Protein AF-A0A662UKD1-F1 (afdb_monomer_lite)

Sequence (359 aa):
IKSANLTYEDHDPVLYIRIANIGEIPVKIQMVYLYYEVPDLDHYVGASAFVGVTEYQVSNPLIVLYGSNPIPPNQETVFKAKLAVTADYMDEYGGLKPGNYVVRAISEKETDAFYTIKVLGVEVRSTLQSYLYRDSELIVNLEVENVGDTPFIPSSNNLKVYVDGRPWRVFYEKECTIAPGRKELIKVVIPLRLVPYSNIASQPYPYVDLEKQIIVNLVLDPEFAIPMLREHTIIINVSGVEHKIRIPPINVNCRVLNVEKIMVRDARGQPWWHILSIKLEAASQWISELDVGWFNKIEICLDGLCEAFTVYNVEFVQKNSQTYIVTIYPSGALYPADKEGFTLHVYYGELKVASVELS

Secondary structure (DSSP, 8-state):
--EEEEEEETTEEEEEEEEE--SSS-B-EEEEEEEESSSSSTTEEEEEE-SS---S--SS------S-SSBPTT-EEEEEEE----GGGB-TTSSBPSEEEEEEEEETT--EEEEEEEE----EEEEEEEEEEETTEEEEEEEEEE-SSS-B---TTTEEEEETTEEE--EESS---B-TT-EEEEEEEEE-EEE-GGGTTTSPPP--BTTTTB--S----GGGEEETTS-EEEEEEETTEEEEEEEPPPPEEEEEEEEEEEEEE-TT--EEEEEEEEEEEEEESS-SS--GGG--EEEEEETTEEEEEEEEEEEEEEEETTEEEEEEEESS-EEETTSS-EEEEEEETTEEEEEEEE-

Foldseek 3Di:
DPDWAWFDDPLFIKIKDKDFAQDQAFWFWAKKWKFFADPDPVRTFFMEGAPPDDPDDDPDDYDHFPWDPRAHHGGMIMTMTRGDGDPVQADPQRKGDFGKMKMWIATPVRDIDIDIDGFHDWDKDKDWDDWDDDDQKIKTKIKIFTQGRIKDWPDCVQKWKDKQNHTFDKDWPDGDIATHRGIDITIIIGRAAADAPPPLPDDDDDDDPPVPPDDDDDDDDSRRYDHLQAKMWMWIHGNNDTDIDIDHRKAKAKDWDDWDWDWDADPVRFIKIWTFKTKIKIFTPRDQDDDFCFQFWKWKDDPRDIDIWGWPGKDWDDPDRGMIIMMTGTDRDIDGPPDDWIKMFTGRHPDGNDIDIDD

Structure (mmCIF, N/CA/C/O backbone):
data_AF-A0A662UKD1-F1
#
_entry.id   AF-A0A662UKD1-F1
#
loop_
_atom_site.group_PDB
_atom_site.id
_atom_site.type_symbol
_atom_site.label_atom_id
_atom_site.label_alt_id
_atom_site.label_comp_id
_atom_site.label_asym_id
_atom_site.label_entity_id
_atom_site.label_seq_id
_atom_site.pdbx_PDB_ins_code
_atom_site.Cartn_x
_atom_site.Cartn_y
_atom_site.Cartn_z
_atom_site.occupancy
_atom_site.B_iso_or_equiv
_atom_site.auth_seq_id
_atom_site.auth_comp_id
_atom_site.auth_asym_id
_atom_site.auth_atom_id
_atom_site.pdbx_PDB_model_num
ATOM 1 N N . ILE A 1 1 ? -28.340 0.279 33.887 1.00 90.12 1 ILE A N 1
ATOM 2 C CA . ILE A 1 1 ? -27.590 1.240 33.038 1.00 90.12 1 ILE A CA 1
ATOM 3 C C . ILE A 1 1 ? -28.479 1.575 31.846 1.00 90.12 1 ILE A C 1
ATOM 5 O O . ILE A 1 1 ? -29.069 0.652 31.304 1.00 90.12 1 ILE A O 1
ATOM 9 N N . LYS A 1 2 ? -28.643 2.854 31.481 1.00 91.88 2 LYS A N 1
ATOM 10 C CA . LYS A 1 2 ? -29.536 3.265 30.380 1.00 91.88 2 LYS A CA 1
ATOM 11 C C . LYS A 1 2 ? -28.858 3.152 29.015 1.00 91.88 2 LYS A C 1
ATOM 13 O O . LYS A 1 2 ? -29.479 2.704 28.062 1.00 91.88 2 LYS A O 1
ATOM 18 N N . SER A 1 3 ? -27.594 3.555 28.933 1.00 92.69 3 SER A N 1
ATOM 19 C CA . SER A 1 3 ? -26.760 3.384 27.743 1.00 92.69 3 SER A CA 1
ATOM 20 C C . SER A 1 3 ? -25.290 3.368 28.136 1.00 92.69 3 SER A C 1
ATOM 22 O O . SER A 1 3 ? -24.911 4.015 29.114 1.00 92.69 3 SER A O 1
ATOM 24 N N . ALA A 1 4 ? -24.456 2.697 27.353 1.00 90.81 4 ALA A N 1
ATOM 25 C CA . ALA A 1 4 ? -23.010 2.840 27.425 1.00 90.81 4 ALA A CA 1
ATOM 26 C C . ALA A 1 4 ? -22.417 2.849 26.012 1.00 90.81 4 ALA A C 1
ATOM 28 O O . ALA A 1 4 ? -22.962 2.203 25.118 1.00 90.81 4 ALA A O 1
ATOM 29 N N . ASN A 1 5 ? -21.341 3.605 25.819 1.00 88.88 5 ASN A N 1
ATOM 30 C CA . ASN A 1 5 ? -20.609 3.682 24.564 1.00 88.88 5 ASN A CA 1
ATOM 31 C C . ASN A 1 5 ? -19.106 3.650 24.829 1.00 88.88 5 ASN A C 1
ATOM 33 O O . ASN A 1 5 ? -18.633 4.301 25.760 1.00 88.88 5 ASN A O 1
ATOM 37 N N . LEU A 1 6 ? -18.379 2.929 23.990 1.00 86.50 6 LEU A N 1
ATOM 38 C CA . LEU A 1 6 ? -16.933 2.815 24.034 1.00 86.50 6 LEU A CA 1
ATOM 39 C C . LEU A 1 6 ? -16.382 3.550 22.813 1.00 86.50 6 LEU A C 1
ATOM 41 O O . LEU A 1 6 ? -16.793 3.286 21.691 1.00 86.50 6 LEU A O 1
ATOM 45 N N . THR A 1 7 ? -15.530 4.538 23.044 1.00 82.94 7 THR A N 1
ATOM 46 C CA . THR A 1 7 ? -14.940 5.391 22.006 1.00 82.94 7 THR A CA 1
ATOM 47 C C . THR A 1 7 ? -13.461 5.605 22.305 1.00 82.94 7 THR A C 1
ATOM 49 O O . THR A 1 7 ? -12.919 4.948 23.188 1.00 82.94 7 THR A O 1
ATOM 52 N N . TYR A 1 8 ? -12.809 6.516 21.591 1.00 78.19 8 TYR A N 1
ATOM 53 C CA . TYR A 1 8 ? -11.403 6.848 21.764 1.00 78.19 8 TYR A CA 1
ATOM 54 C C . TYR A 1 8 ? -11.203 8.359 21.873 1.00 78.19 8 TYR A C 1
ATOM 56 O O . TYR A 1 8 ? -11.787 9.129 21.110 1.00 78.19 8 TYR A O 1
ATOM 64 N N . GLU A 1 9 ? -10.347 8.775 22.801 1.00 77.88 9 GLU A N 1
ATOM 65 C CA . GLU A 1 9 ? -9.829 10.141 22.909 1.00 77.88 9 GLU A CA 1
ATOM 66 C C . GLU A 1 9 ? -8.308 10.073 23.028 1.00 77.88 9 GLU A C 1
ATOM 68 O O . GLU A 1 9 ? -7.802 9.353 23.884 1.00 77.88 9 GLU A O 1
ATOM 73 N N . ASP A 1 10 ? -7.579 10.800 22.176 1.00 69.50 10 ASP A N 1
ATOM 74 C CA . ASP A 1 10 ? -6.108 10.800 22.159 1.00 69.50 10 ASP A CA 1
ATOM 75 C C . ASP A 1 10 ? -5.502 9.381 22.182 1.00 69.50 10 ASP A C 1
ATOM 77 O O . ASP A 1 10 ? -4.537 9.117 22.892 1.00 69.50 10 ASP A O 1
ATOM 81 N N . HIS A 1 11 ? -6.083 8.471 21.388 1.00 68.19 11 HIS 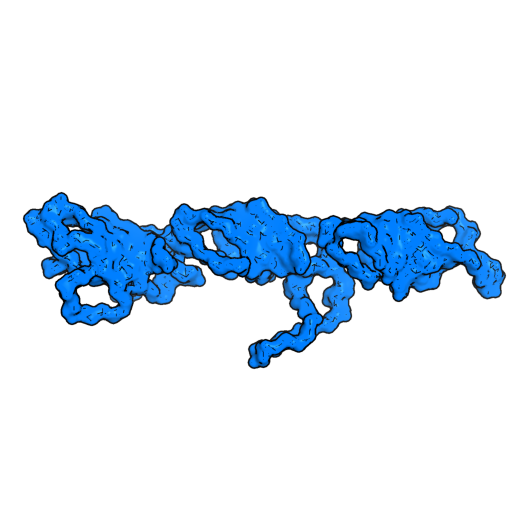A N 1
ATOM 82 C CA . HIS A 1 11 ? -5.722 7.046 21.256 1.00 68.19 11 HIS A CA 1
ATOM 83 C C . HIS A 1 11 ? -6.114 6.138 22.428 1.00 68.19 11 HIS A C 1
ATOM 85 O O . HIS A 1 11 ? -6.039 4.918 22.292 1.00 68.19 11 HIS A O 1
ATOM 91 N N . ASP A 1 12 ? -6.617 6.691 23.528 1.00 75.75 12 ASP A N 1
ATOM 92 C CA . ASP A 1 12 ? -7.021 5.906 24.686 1.00 75.75 12 ASP A CA 1
ATOM 93 C C . ASP A 1 12 ? -8.517 5.564 24.637 1.00 75.75 12 ASP A C 1
ATOM 95 O O . ASP A 1 12 ? -9.345 6.440 24.353 1.00 75.75 12 ASP A O 1
ATOM 99 N N . PRO A 1 13 ? -8.903 4.312 24.934 1.00 79.56 13 PRO A N 1
ATOM 100 C CA . PRO A 1 13 ? -10.303 3.925 24.965 1.00 79.56 13 PRO A CA 1
ATOM 101 C C . PRO A 1 13 ? -11.031 4.634 26.113 1.00 79.56 13 PRO A C 1
ATOM 103 O O . PRO A 1 13 ? -10.608 4.616 27.266 1.00 79.56 13 PRO A O 1
ATOM 106 N N . VAL A 1 14 ? -12.172 5.245 25.815 1.00 82.81 14 VAL A N 1
ATOM 107 C CA . VAL A 1 14 ? -13.018 5.962 26.768 1.00 82.81 14 VAL A CA 1
ATOM 108 C C . VAL A 1 14 ? -14.420 5.372 26.762 1.00 82.81 14 VAL A C 1
ATOM 110 O O . VAL A 1 14 ? -15.110 5.336 25.748 1.00 82.81 14 VAL A O 1
ATOM 113 N N . LEU A 1 15 ? -14.871 4.960 27.937 1.00 86.19 15 LEU A N 1
ATOM 114 C CA . LEU A 1 15 ? -16.207 4.470 28.209 1.00 86.19 15 LEU A CA 1
ATOM 115 C C . LEU A 1 15 ? -17.093 5.604 28.735 1.00 86.19 15 LEU A C 1
ATOM 117 O O . LEU A 1 15 ? -16.854 6.174 29.799 1.00 86.19 15 LEU A O 1
ATOM 121 N N . TYR A 1 16 ? -18.151 5.912 27.996 1.00 87.25 16 TYR A N 1
ATOM 122 C CA . TYR A 1 16 ? -19.227 6.798 28.421 1.00 87.25 16 TYR A CA 1
ATOM 123 C C . TYR A 1 16 ? -20.412 5.971 28.889 1.00 87.25 16 TYR A C 1
ATOM 125 O O . TYR A 1 16 ? -20.887 5.104 28.162 1.00 87.25 16 TYR A O 1
ATOM 133 N N . ILE A 1 17 ? -20.931 6.253 30.080 1.00 89.19 17 ILE A N 1
ATOM 134 C CA . ILE A 1 17 ? -22.026 5.480 30.675 1.00 89.19 17 ILE A CA 1
ATOM 135 C C . ILE A 1 17 ? -23.095 6.434 31.160 1.00 89.19 17 ILE A C 1
ATOM 137 O O . ILE A 1 17 ? -22.821 7.347 31.929 1.00 89.19 17 ILE A O 1
ATOM 141 N N . ARG A 1 18 ? -24.339 6.196 30.760 1.00 90.12 18 ARG A N 1
ATOM 142 C CA . ARG A 1 18 ? -25.507 6.877 31.308 1.00 90.12 18 ARG A CA 1
ATOM 143 C C . ARG A 1 18 ? -26.222 5.943 32.271 1.00 90.12 18 ARG A C 1
ATOM 145 O O . ARG A 1 18 ? -26.738 4.895 31.873 1.00 90.12 18 ARG A O 1
ATOM 152 N N . ILE A 1 19 ? -26.277 6.330 33.538 1.00 89.75 19 ILE A N 1
ATOM 153 C CA . ILE A 1 19 ? -26.959 5.575 34.591 1.00 89.75 19 ILE A CA 1
ATOM 154 C C . ILE A 1 19 ? -28.153 6.397 35.069 1.00 89.75 19 ILE A C 1
ATOM 156 O O . ILE A 1 19 ? -28.018 7.582 35.364 1.00 89.75 19 ILE A O 1
ATOM 160 N N . ALA A 1 20 ? -29.320 5.759 35.109 1.00 90.69 20 ALA A N 1
ATOM 161 C CA . ALA A 1 20 ? -30.551 6.330 35.633 1.00 90.69 20 ALA A CA 1
ATOM 162 C C . ALA A 1 20 ? -30.833 5.735 37.013 1.00 90.69 20 ALA A C 1
ATOM 164 O O . ALA A 1 20 ? -30.753 4.515 37.181 1.00 90.69 20 ALA A O 1
ATOM 165 N N . ASN A 1 21 ? -31.178 6.584 37.975 1.00 90.75 21 ASN A N 1
ATOM 166 C CA . ASN A 1 21 ? -31.713 6.152 39.253 1.00 90.75 21 ASN A CA 1
ATOM 167 C C . ASN A 1 21 ? -33.241 6.102 39.157 1.00 90.75 21 ASN A C 1
ATOM 169 O O . ASN A 1 21 ? -33.897 7.137 39.130 1.00 90.75 21 ASN A O 1
ATOM 173 N N . ILE A 1 22 ? -33.794 4.892 39.094 1.00 89.75 22 ILE A N 1
ATOM 174 C CA . ILE A 1 22 ? -35.245 4.643 39.046 1.00 89.75 22 ILE A CA 1
ATOM 175 C C . ILE A 1 22 ? -35.863 4.457 40.442 1.00 89.75 22 ILE A C 1
ATOM 177 O O . ILE A 1 22 ? -37.039 4.126 40.555 1.00 89.75 22 ILE A O 1
ATOM 181 N N . GLY A 1 23 ? -35.059 4.590 41.500 1.00 87.25 23 GLY A N 1
ATOM 182 C CA . GLY A 1 23 ? -35.488 4.442 42.884 1.00 87.25 23 GLY A CA 1
ATOM 183 C C . GLY A 1 23 ? -35.836 5.774 43.546 1.00 87.25 23 GLY A C 1
ATOM 184 O O . GLY A 1 23 ? -35.654 6.852 42.983 1.00 87.25 23 GLY A O 1
ATOM 185 N N . GLU A 1 24 ? -36.302 5.684 44.790 1.00 91.00 24 GLU A N 1
ATOM 186 C CA . GLU A 1 24 ? -36.758 6.832 45.590 1.00 91.00 24 GLU A CA 1
ATOM 187 C C . GLU A 1 24 ? -35.647 7.476 46.437 1.00 91.00 24 GLU A C 1
ATOM 189 O O . GLU A 1 24 ? -35.842 8.542 47.018 1.00 91.00 24 GLU A O 1
ATOM 194 N N . ILE A 1 25 ? -34.467 6.853 46.504 1.00 90.25 25 ILE A N 1
ATOM 195 C CA . ILE A 1 25 ? -33.314 7.323 47.287 1.00 90.25 25 ILE A CA 1
ATOM 196 C C . ILE A 1 25 ? -32.107 7.610 46.385 1.00 90.25 25 ILE A C 1
ATOM 198 O O . ILE A 1 25 ? -31.955 6.936 45.366 1.00 90.25 25 ILE A O 1
ATOM 202 N N . PRO A 1 26 ? -31.223 8.568 46.728 1.00 88.31 26 PRO A N 1
ATOM 203 C CA . PRO A 1 26 ? -29.997 8.802 45.970 1.00 88.31 26 PRO A CA 1
ATOM 204 C C . PRO A 1 26 ? -29.104 7.554 45.907 1.00 88.31 26 PRO A C 1
ATOM 206 O O . PRO A 1 26 ? -28.919 6.868 46.914 1.00 88.31 26 PRO A O 1
ATOM 209 N N . VAL A 1 27 ? -28.521 7.283 44.737 1.00 88.12 27 VAL A N 1
ATOM 210 C CA . VAL A 1 27 ? -27.634 6.132 44.507 1.00 88.12 27 VAL A CA 1
ATOM 211 C C . VAL A 1 27 ? -26.225 6.620 44.212 1.00 88.12 27 VAL A C 1
ATOM 213 O O . VAL A 1 27 ? -26.001 7.343 43.244 1.00 88.12 27 VAL A O 1
ATOM 216 N N . LYS A 1 28 ? -25.264 6.201 45.035 1.00 87.88 28 LYS A N 1
ATOM 217 C CA . LYS A 1 28 ? -23.845 6.484 44.824 1.00 87.88 28 LYS A CA 1
ATOM 218 C C . LYS A 1 28 ? -23.191 5.334 44.070 1.00 87.88 28 LYS A C 1
ATOM 220 O O . LYS A 1 28 ? -23.190 4.205 44.558 1.00 87.88 28 LYS A O 1
ATOM 225 N N . ILE A 1 29 ? -22.628 5.619 42.901 1.00 85.94 29 ILE A N 1
ATOM 226 C CA . ILE A 1 29 ? -21.821 4.655 42.143 1.00 85.94 29 ILE A CA 1
ATOM 227 C C . ILE A 1 29 ? -20.431 4.594 42.771 1.00 85.94 29 ILE A C 1
ATOM 229 O O . ILE A 1 29 ? -19.801 5.636 42.961 1.00 85.94 29 ILE A O 1
ATOM 233 N N . GLN A 1 30 ? -19.973 3.392 43.116 1.00 80.94 30 GLN A N 1
ATOM 234 C CA . GLN A 1 30 ? -18.638 3.162 43.666 1.00 80.94 30 GLN A CA 1
ATOM 235 C C . GLN A 1 30 ? -17.642 2.813 42.567 1.00 80.94 30 GLN A C 1
ATOM 237 O O . GLN A 1 30 ? -16.570 3.413 42.494 1.00 80.94 30 GLN A O 1
ATOM 242 N N . MET A 1 31 ? -18.003 1.851 41.716 1.00 82.12 31 MET A N 1
ATOM 243 C CA . MET A 1 31 ? -17.074 1.270 40.758 1.00 82.12 31 MET A CA 1
ATOM 244 C C . MET A 1 31 ? -17.792 0.810 39.495 1.00 82.12 31 MET A C 1
ATOM 246 O O . MET A 1 31 ? -18.965 0.442 39.518 1.00 82.12 31 MET A O 1
ATOM 250 N N . VAL A 1 32 ? -17.076 0.840 38.384 1.00 85.00 32 VAL A N 1
ATOM 251 C CA . VAL A 1 32 ? -17.521 0.363 37.082 1.00 85.00 32 VAL A CA 1
ATOM 252 C C . VAL A 1 32 ? -16.462 -0.587 36.554 1.00 85.00 32 VAL A C 1
ATOM 254 O O . VAL A 1 32 ? -15.293 -0.225 36.515 1.00 85.00 32 VAL A O 1
ATOM 257 N N . TYR A 1 33 ? -16.879 -1.766 36.114 1.00 85.75 33 TYR A N 1
ATOM 258 C CA . TYR A 1 33 ? -16.035 -2.791 35.515 1.00 85.75 33 TYR A CA 1
ATOM 259 C C . TYR A 1 33 ? -16.396 -2.962 34.044 1.00 85.75 33 TYR A C 1
ATOM 261 O O . TYR A 1 33 ? -17.564 -2.822 33.664 1.00 85.75 33 TYR A O 1
ATOM 269 N N . LEU A 1 34 ? -15.395 -3.297 33.240 1.00 88.06 34 LEU A N 1
ATOM 270 C CA . LEU A 1 34 ? -15.540 -3.713 31.857 1.00 88.06 34 LEU A CA 1
ATOM 271 C C . LEU A 1 34 ? -15.007 -5.139 31.708 1.00 88.06 34 LEU A C 1
ATOM 273 O O . LEU A 1 34 ? -13.883 -5.429 32.120 1.00 88.06 34 LEU A O 1
ATOM 277 N N . TYR A 1 35 ? -15.808 -5.998 31.088 1.00 88.38 35 TYR A N 1
ATOM 278 C CA . TYR A 1 35 ? -15.454 -7.377 30.774 1.00 88.38 35 TYR A CA 1
ATOM 279 C C . TYR A 1 35 ? -15.605 -7.655 29.279 1.00 88.38 35 TYR A C 1
ATOM 281 O O . TYR A 1 35 ? -16.441 -7.026 28.627 1.00 88.38 35 TYR A O 1
ATOM 289 N N . TYR A 1 36 ? -14.832 -8.596 28.744 1.00 89.06 36 TYR A N 1
ATOM 290 C CA . TYR A 1 36 ? -14.937 -9.067 27.363 1.00 89.06 36 TYR A CA 1
ATOM 291 C C . TYR A 1 36 ? -15.785 -10.344 27.296 1.00 89.06 36 TYR A C 1
ATOM 293 O O . TYR A 1 36 ? -15.505 -11.317 27.970 1.00 89.06 36 TYR A O 1
ATOM 301 N N . GLU A 1 37 ? -16.836 -10.345 26.487 1.00 88.06 37 GLU A N 1
ATOM 302 C CA . GLU A 1 37 ? -17.832 -11.411 26.287 1.00 88.06 37 GLU A CA 1
ATOM 303 C C . GLU A 1 37 ? -18.685 -11.769 27.514 1.00 88.06 37 GLU A C 1
ATOM 305 O O . GLU A 1 37 ? -19.916 -11.745 27.425 1.00 88.06 37 GLU A O 1
ATOM 310 N N . VAL A 1 38 ? -18.063 -12.049 28.658 1.00 88.56 38 VAL A N 1
ATOM 311 C CA . VAL A 1 38 ? -18.699 -12.535 29.887 1.00 88.56 38 VAL A CA 1
ATOM 312 C C . VAL A 1 38 ? -18.124 -11.863 31.141 1.00 88.56 38 VAL A C 1
ATOM 314 O O . VAL A 1 38 ? -16.949 -11.516 31.174 1.00 88.56 38 VAL A O 1
ATOM 317 N N . PRO A 1 39 ? -18.937 -11.644 32.193 1.00 84.19 39 PRO A N 1
ATOM 318 C CA . PRO A 1 39 ? -18.498 -10.977 33.415 1.00 84.19 39 PRO A CA 1
ATOM 319 C C . PRO A 1 39 ? -17.821 -11.945 34.400 1.00 84.19 39 PRO A C 1
ATOM 321 O O . PRO A 1 39 ? -18.424 -12.344 35.399 1.00 84.19 39 PRO A O 1
ATOM 324 N N . ASP A 1 40 ? -16.565 -12.302 34.140 1.00 84.06 40 ASP A N 1
ATOM 325 C CA . ASP A 1 40 ? -15.728 -13.111 35.034 1.00 84.06 40 ASP A CA 1
ATOM 326 C C . ASP A 1 40 ? -14.311 -12.520 35.206 1.00 84.06 40 ASP A C 1
ATOM 328 O O . ASP A 1 40 ? -13.973 -11.488 34.628 1.00 84.06 40 ASP A O 1
ATOM 332 N N . LEU A 1 41 ? -13.496 -13.123 36.079 1.00 78.50 41 LEU A N 1
ATOM 333 C CA . LEU A 1 41 ? -12.137 -12.637 36.360 1.00 78.50 41 LEU A CA 1
ATOM 334 C C . LEU A 1 41 ? -11.184 -12.815 35.172 1.00 78.50 41 LEU A C 1
ATOM 336 O O . LEU A 1 41 ? -10.285 -11.994 35.004 1.00 78.50 41 LEU A O 1
ATOM 340 N N . ASP A 1 42 ? -11.390 -13.853 34.363 1.00 81.88 42 ASP A N 1
ATOM 341 C CA . ASP A 1 42 ? -10.516 -14.195 33.239 1.00 81.88 42 ASP A CA 1
ATOM 342 C C . ASP A 1 42 ? -10.717 -13.244 32.056 1.00 81.88 42 ASP A C 1
ATOM 344 O O . ASP A 1 42 ? -9.786 -13.024 31.289 1.00 81.88 42 ASP A O 1
ATOM 348 N N . HIS A 1 43 ? -11.903 -12.641 31.950 1.00 80.81 43 HIS A N 1
ATOM 349 C CA . HIS A 1 43 ? -12.284 -11.682 30.916 1.00 80.81 43 HIS A CA 1
ATOM 350 C C . HIS A 1 43 ? -12.297 -10.231 31.413 1.00 80.81 43 HIS A C 1
ATOM 352 O O . HIS A 1 43 ? -12.877 -9.341 30.778 1.00 80.81 43 HIS A O 1
ATOM 358 N N . TYR A 1 44 ? -11.700 -9.972 32.575 1.00 82.88 44 TYR A N 1
ATOM 359 C CA . TYR A 1 44 ? -11.614 -8.638 33.147 1.00 82.88 44 TYR A CA 1
ATOM 360 C C . TYR A 1 44 ? -10.703 -7.730 32.309 1.00 82.88 44 TYR A C 1
ATOM 362 O O . TYR A 1 44 ? -9.491 -7.925 32.246 1.00 82.88 44 TYR A O 1
ATOM 370 N N . VAL A 1 45 ? -11.301 -6.704 31.697 1.00 79.31 45 VAL A N 1
ATOM 371 C CA . VAL A 1 45 ? -10.612 -5.749 30.812 1.00 79.31 45 VAL A CA 1
ATOM 372 C C . VAL A 1 45 ? -10.078 -4.554 31.597 1.00 79.31 45 VAL A C 1
ATOM 374 O O . VAL A 1 45 ? -8.996 -4.048 31.310 1.00 79.31 45 VAL A O 1
ATOM 377 N N . GLY A 1 46 ? -10.845 -4.075 32.578 1.00 77.75 46 GLY A N 1
ATOM 378 C CA . GLY A 1 46 ? -10.465 -2.930 33.401 1.00 77.75 46 GLY A CA 1
ATOM 379 C C . GLY A 1 46 ? -11.602 -2.406 34.274 1.00 77.75 46 GLY A C 1
ATOM 380 O O . GLY A 1 46 ? -12.756 -2.822 34.144 1.00 77.75 46 GLY A O 1
ATOM 381 N N . ALA A 1 47 ? -11.282 -1.470 35.169 1.00 76.56 47 ALA A N 1
ATOM 382 C CA . ALA A 1 47 ? -12.255 -0.841 36.056 1.00 76.56 47 ALA A CA 1
ATOM 383 C C . ALA A 1 47 ? -11.968 0.644 36.304 1.00 76.56 47 ALA A C 1
ATOM 385 O O . ALA A 1 47 ? -10.851 1.133 36.156 1.00 76.56 47 ALA A O 1
ATOM 386 N N . SER A 1 48 ? -13.003 1.360 36.733 1.00 74.12 48 SER A N 1
ATOM 387 C CA . SER A 1 48 ? -12.986 2.772 37.107 1.00 74.12 48 SER A CA 1
ATOM 388 C C . SER A 1 48 ? -13.684 2.952 38.449 1.00 74.12 48 SER A C 1
ATOM 390 O O . SER A 1 48 ? -14.791 2.449 38.641 1.00 74.12 48 SER A O 1
ATOM 392 N N . ALA A 1 49 ? -13.058 3.687 39.369 1.00 68.62 49 ALA A N 1
ATOM 393 C CA . ALA A 1 49 ? -13.636 4.032 40.665 1.00 68.62 49 ALA A CA 1
ATOM 394 C C . ALA A 1 49 ? -14.084 5.501 40.693 1.00 68.62 49 ALA A C 1
ATOM 396 O O . ALA A 1 49 ? -13.474 6.372 40.070 1.00 68.62 49 ALA A O 1
ATOM 397 N N . PHE A 1 50 ? -15.135 5.810 41.450 1.00 67.06 50 PHE A N 1
ATOM 398 C CA . PHE A 1 50 ? -15.510 7.201 41.692 1.00 67.06 50 PHE A CA 1
ATOM 399 C C . PHE A 1 50 ? -14.511 7.882 42.648 1.00 67.06 50 PHE A C 1
ATOM 401 O O . PHE A 1 50 ? -14.251 7.375 43.739 1.00 67.06 50 PHE A O 1
ATOM 408 N N . VAL A 1 51 ? -13.983 9.060 42.286 1.00 56.78 51 VAL A N 1
ATOM 409 C CA . VAL A 1 51 ? -13.060 9.814 43.156 1.00 56.78 51 VAL A CA 1
ATOM 410 C C . VAL A 1 51 ? -13.852 10.607 44.191 1.00 56.78 51 VAL A C 1
ATOM 412 O O . VAL A 1 51 ? -14.277 11.733 43.954 1.00 56.78 51 VAL A O 1
ATOM 415 N N . GLY A 1 52 ? -14.044 9.997 45.358 1.00 49.16 52 GLY A N 1
ATOM 416 C CA . GLY A 1 52 ? -14.646 10.623 46.538 1.00 49.16 52 GLY A CA 1
ATOM 417 C C . GLY A 1 52 ? -13.904 10.306 47.838 1.00 49.16 52 GLY A C 1
ATOM 418 O O . GLY A 1 52 ? -14.516 10.397 48.891 1.00 49.16 52 GLY A O 1
ATOM 419 N N . VAL A 1 53 ? -12.609 9.958 47.755 1.00 46.59 53 VAL A N 1
ATOM 420 C CA . VAL A 1 53 ? -11.803 9.205 48.744 1.00 46.59 53 VAL A CA 1
ATOM 421 C C . VAL A 1 53 ? -12.055 7.699 48.610 1.00 46.59 53 VAL A C 1
ATOM 423 O O . VAL A 1 53 ? -13.097 7.187 49.002 1.00 46.59 53 VAL A O 1
ATOM 426 N N . THR A 1 54 ? -11.104 6.988 48.006 1.00 45.72 54 THR A N 1
ATOM 427 C CA . THR A 1 54 ? -11.113 5.523 47.898 1.00 45.72 54 THR A CA 1
ATOM 428 C C . THR A 1 54 ? -10.084 4.947 48.867 1.00 45.72 54 THR A C 1
ATOM 430 O O . THR A 1 54 ? -8.897 5.230 48.729 1.00 45.72 54 THR A O 1
ATOM 433 N N . GLU A 1 55 ? -10.525 4.122 49.819 1.00 41.22 55 GLU A N 1
ATOM 434 C CA . GLU A 1 55 ? -9.649 3.333 50.708 1.00 41.22 55 GLU A CA 1
ATOM 435 C C . GLU A 1 55 ? -8.982 2.142 49.989 1.00 41.22 55 GLU A C 1
ATOM 437 O O . GLU A 1 55 ? -8.084 1.505 50.533 1.00 41.22 55 GLU A O 1
ATOM 442 N N . TYR A 1 56 ? -9.392 1.843 48.753 1.00 45.81 56 TYR A N 1
ATOM 443 C CA . TYR A 1 56 ? -8.926 0.687 47.990 1.00 45.81 56 TYR A CA 1
ATOM 444 C C . TYR A 1 56 ? -7.808 1.059 47.010 1.00 45.81 56 TYR A C 1
ATOM 446 O O . TYR A 1 56 ? -7.975 1.934 46.158 1.00 45.81 56 TYR A O 1
ATOM 454 N N . GLN A 1 57 ? -6.675 0.354 47.100 1.00 43.56 57 GLN A N 1
ATOM 455 C CA . GLN A 1 57 ? -5.646 0.360 46.061 1.00 43.56 57 GLN A CA 1
ATOM 456 C C . GLN A 1 57 ? -6.171 -0.391 44.834 1.00 43.56 57 GLN A C 1
ATOM 458 O O . GLN A 1 57 ? -6.308 -1.612 44.852 1.00 43.56 57 GLN A O 1
ATOM 463 N N . VAL A 1 58 ? -6.460 0.342 43.760 1.00 49.97 58 VAL A N 1
ATOM 464 C CA . VAL A 1 58 ? -6.758 -0.247 42.451 1.00 49.97 58 VAL A CA 1
ATOM 465 C C . VAL A 1 58 ? -5.426 -0.511 41.752 1.00 49.97 58 VAL A C 1
ATOM 467 O O . VAL A 1 58 ? -4.642 0.415 41.532 1.00 49.97 58 VAL A O 1
ATOM 470 N N . SER A 1 59 ? -5.139 -1.769 41.431 1.00 47.44 59 SER A N 1
ATOM 471 C CA . SER A 1 59 ? -3.911 -2.189 40.755 1.00 47.44 59 SER A CA 1
ATOM 472 C C . SER A 1 59 ? -3.925 -1.781 39.273 1.00 47.44 59 SER A C 1
ATOM 474 O O . SER A 1 59 ? -4.213 -2.609 38.419 1.00 47.44 59 SER A O 1
ATOM 476 N N . ASN A 1 60 ? -3.581 -0.511 39.005 1.00 48.00 60 ASN A N 1
ATOM 477 C CA . ASN A 1 60 ? -3.269 0.112 37.703 1.00 48.00 60 ASN A CA 1
ATOM 478 C C . ASN A 1 60 ? -4.392 0.229 36.639 1.00 48.00 60 ASN A C 1
ATOM 480 O O . ASN A 1 60 ? -5.077 -0.742 36.345 1.00 48.00 60 ASN A O 1
ATOM 484 N N . PRO A 1 61 ? -4.443 1.357 35.899 1.00 49.88 61 PRO A N 1
ATOM 485 C CA . PRO A 1 61 ? -4.603 2.728 36.386 1.00 49.88 61 PRO A CA 1
ATOM 486 C C . PRO A 1 61 ? -6.045 3.262 36.262 1.00 49.88 61 PRO A C 1
ATOM 488 O O . PRO A 1 61 ? -6.897 2.745 35.545 1.00 49.88 61 PRO A O 1
ATOM 491 N N . LEU A 1 62 ? -6.273 4.322 37.045 1.00 47.97 62 LEU A N 1
ATOM 492 C CA . LEU A 1 62 ? -7.540 4.939 37.424 1.00 47.97 62 LEU A CA 1
ATOM 493 C C . LEU A 1 62 ? -8.253 5.683 36.294 1.00 47.97 62 LEU A C 1
ATOM 495 O O . LEU A 1 62 ? -7.624 6.431 35.547 1.00 47.97 62 LEU A O 1
ATOM 499 N N . ILE A 1 63 ? -9.592 5.690 36.374 1.00 47.59 63 ILE A N 1
ATOM 500 C CA . ILE A 1 63 ? -10.382 6.815 35.866 1.00 47.59 63 ILE A CA 1
ATOM 501 C C . ILE A 1 63 ? -11.312 7.383 36.911 1.00 47.59 63 ILE A C 1
ATOM 503 O O . ILE A 1 63 ? -12.085 6.648 37.518 1.00 47.59 63 ILE A O 1
ATOM 507 N N . VAL A 1 64 ? -11.275 8.710 37.000 1.00 53.59 64 VAL A N 1
ATOM 508 C CA . VAL A 1 64 ? -12.277 9.583 37.600 1.00 53.59 64 VAL A CA 1
ATOM 509 C C . VAL A 1 64 ? -13.570 9.531 36.790 1.00 53.59 64 VAL A C 1
ATOM 511 O O . VAL A 1 64 ? -13.648 10.082 35.695 1.00 53.59 64 VAL A O 1
ATOM 514 N N . LEU A 1 65 ? -14.610 8.909 37.338 1.00 57.75 65 LEU A N 1
ATOM 515 C CA . LEU A 1 65 ? -15.963 9.071 36.812 1.00 57.75 65 LEU A CA 1
ATOM 516 C C . LEU A 1 65 ? -16.376 10.553 36.927 1.00 57.75 65 LEU A C 1
ATOM 518 O O . LEU A 1 65 ? -16.724 11.026 38.007 1.00 57.75 65 LEU A O 1
ATOM 522 N N . TYR A 1 66 ? -16.334 11.297 35.821 1.00 58.06 66 TYR A N 1
ATOM 523 C CA . TYR A 1 66 ? -16.815 12.682 35.777 1.00 58.06 66 TYR A CA 1
ATOM 524 C C . TYR A 1 66 ? -18.347 12.695 35.712 1.00 58.06 66 TYR A C 1
ATOM 526 O O . TYR A 1 66 ? -18.910 12.301 34.695 1.00 58.06 66 TYR A O 1
ATOM 534 N N . GLY A 1 67 ? -19.016 13.128 36.787 1.00 63.06 67 GLY A N 1
ATOM 535 C CA . GLY A 1 67 ? -20.478 13.235 36.860 1.00 63.06 67 GLY A CA 1
ATOM 536 C C . GLY A 1 67 ? -20.993 13.560 38.269 1.00 63.06 67 GLY A C 1
ATOM 537 O O . GLY A 1 67 ? -20.259 13.446 39.250 1.00 63.06 67 GLY A O 1
ATOM 538 N N . SER A 1 68 ? -22.262 13.966 38.377 1.00 67.25 68 SER A N 1
ATOM 539 C CA . SER A 1 68 ? -22.939 14.181 39.664 1.00 67.25 68 SER A CA 1
ATOM 540 C C . SER A 1 68 ? -23.179 12.846 40.379 1.00 67.25 68 SER A C 1
ATOM 542 O O . SER A 1 68 ? -23.996 12.039 39.952 1.00 67.25 68 SER A O 1
ATOM 544 N N . ASN A 1 69 ? -22.466 12.607 41.477 1.00 75.19 69 ASN A N 1
ATOM 545 C CA . ASN A 1 69 ? -22.603 11.411 42.306 1.00 75.19 69 ASN A CA 1
ATOM 546 C C . ASN A 1 69 ? -22.733 11.859 43.775 1.00 75.19 69 ASN A C 1
ATOM 548 O O . ASN A 1 69 ? -21.887 12.637 44.224 1.00 75.19 69 ASN A O 1
ATOM 552 N N . PRO A 1 70 ? -23.746 11.415 44.540 1.00 84.94 70 PRO A N 1
ATOM 553 C CA . PRO A 1 70 ? -24.773 10.429 44.192 1.00 84.94 70 PRO A CA 1
ATOM 554 C C . PRO A 1 70 ? -25.778 10.919 43.137 1.00 84.94 70 PRO A C 1
ATOM 556 O O . PRO A 1 70 ? -26.053 12.112 43.037 1.00 84.94 70 PRO A O 1
ATOM 559 N N . ILE A 1 71 ? -26.350 9.978 42.383 1.00 87.31 71 ILE A N 1
ATOM 560 C CA . ILE A 1 71 ? -27.412 10.211 41.397 1.00 87.31 71 ILE A CA 1
ATOM 561 C C . ILE A 1 71 ? -28.743 10.388 42.148 1.00 87.31 71 ILE A C 1
ATOM 563 O O . ILE A 1 71 ? -29.183 9.439 42.812 1.00 87.31 71 ILE A O 1
ATOM 567 N N . PRO A 1 72 ? -29.415 11.552 42.071 1.00 88.56 72 PRO A N 1
ATOM 568 C CA . PRO A 1 72 ? -30.690 11.766 42.756 1.00 88.56 72 PRO A CA 1
ATOM 569 C C . PRO A 1 72 ? -31.814 10.845 42.242 1.00 88.56 72 PRO A C 1
ATOM 571 O O . PRO A 1 72 ? -31.714 10.327 41.128 1.00 88.56 72 PRO A O 1
ATOM 574 N N . PRO A 1 73 ? -32.892 10.644 43.024 1.00 91.12 73 PRO A N 1
ATOM 575 C CA . PRO A 1 73 ? -34.071 9.886 42.600 1.00 91.12 73 PRO A CA 1
ATOM 576 C C . PRO A 1 73 ? -34.639 10.389 41.272 1.00 91.12 73 PRO A C 1
ATOM 578 O O . PRO A 1 73 ? -34.755 11.599 41.070 1.00 91.12 73 PRO A O 1
ATOM 581 N N . ASN A 1 74 ? -35.022 9.471 40.385 1.00 89.44 74 ASN A N 1
ATOM 582 C CA . ASN A 1 74 ? -35.599 9.758 39.065 1.00 89.44 74 ASN A CA 1
ATOM 583 C C . ASN A 1 74 ? -34.730 10.654 38.161 1.00 89.44 74 ASN A C 1
ATOM 585 O O . ASN A 1 74 ? -35.243 11.292 37.240 1.00 89.44 74 ASN A O 1
ATOM 589 N N . GLN A 1 75 ? -33.419 10.715 38.414 1.00 89.44 75 GLN A N 1
ATOM 590 C CA . GLN A 1 75 ? -32.466 11.450 37.588 1.00 89.44 75 GLN A CA 1
ATOM 591 C C . GLN A 1 75 ? -31.493 10.522 36.867 1.00 89.44 75 GLN A C 1
ATOM 593 O O . GLN A 1 75 ? -31.307 9.353 37.212 1.00 89.44 75 GLN A O 1
ATOM 598 N N . GLU A 1 76 ? -30.851 11.079 35.844 1.00 89.00 76 GLU A N 1
ATOM 599 C CA . GLU A 1 76 ? -29.831 10.409 35.053 1.00 89.00 76 GLU A CA 1
ATOM 600 C C . GLU A 1 76 ? -28.519 11.165 35.179 1.00 89.00 76 GLU A C 1
ATOM 602 O O . GLU A 1 76 ? -28.485 12.393 35.216 1.00 89.00 76 GLU A O 1
ATOM 607 N N . THR A 1 77 ? -27.420 10.428 35.226 1.00 86.06 77 THR A N 1
ATOM 608 C CA . THR A 1 77 ? -26.078 11.001 35.201 1.00 86.06 77 THR A CA 1
ATOM 609 C C . THR A 1 77 ? -25.259 10.304 34.133 1.00 86.06 77 THR A C 1
ATOM 611 O O . THR A 1 77 ? -25.373 9.093 33.919 1.00 86.06 77 THR A O 1
ATOM 614 N N . VAL A 1 78 ? -24.459 11.099 33.428 1.00 84.94 78 VAL A N 1
ATOM 615 C CA . VAL A 1 78 ? -23.462 10.613 32.481 1.00 84.94 78 VAL A CA 1
ATOM 616 C C . VAL A 1 78 ? -22.122 10.577 33.195 1.00 84.94 78 VAL A C 1
ATOM 618 O O . VAL A 1 78 ? -21.741 11.553 33.834 1.00 84.94 78 VAL A O 1
ATOM 621 N N . PHE A 1 79 ? -21.431 9.455 33.062 1.00 82.25 79 PHE A N 1
ATOM 622 C CA . PHE A 1 79 ? -20.083 9.231 33.545 1.00 82.25 79 PHE A CA 1
ATOM 623 C C . PHE A 1 79 ? -19.146 8.984 32.368 1.00 82.25 79 PHE A C 1
ATOM 625 O O . PHE A 1 79 ? -19.560 8.446 31.337 1.00 82.25 79 PHE A O 1
ATOM 632 N N . LYS A 1 80 ? -17.881 9.358 32.542 1.00 81.69 80 LYS A N 1
ATOM 633 C CA . LYS A 1 80 ? -16.799 9.163 31.574 1.00 81.69 80 LYS A CA 1
ATOM 634 C C . LYS A 1 80 ? -15.643 8.415 32.236 1.00 81.69 80 LYS A C 1
ATOM 636 O O . LYS A 1 80 ? -15.266 8.771 33.349 1.00 81.69 80 LYS A O 1
ATOM 641 N N . ALA A 1 81 ? -15.093 7.419 31.541 1.00 76.38 81 ALA A N 1
ATOM 642 C CA . ALA A 1 81 ? -14.068 6.501 32.027 1.00 76.38 81 ALA A CA 1
ATOM 643 C C . ALA A 1 81 ? -13.006 6.172 30.937 1.00 76.38 81 ALA A C 1
ATOM 645 O O . ALA A 1 81 ? -13.245 5.324 30.097 1.00 76.38 81 ALA A O 1
ATOM 646 N N . LYS A 1 82 ? -11.831 6.815 30.933 1.00 75.81 82 LYS A N 1
ATOM 647 C CA . LYS A 1 82 ? -10.599 6.524 30.156 1.00 75.81 82 LYS A CA 1
ATOM 648 C C . LYS A 1 82 ? -9.876 5.201 30.520 1.00 75.81 82 LYS A C 1
ATOM 650 O O . LYS A 1 82 ? -8.959 5.168 31.334 1.00 75.81 82 LYS A O 1
ATOM 655 N N . LEU A 1 83 ? -10.295 4.099 29.936 1.00 74.75 83 LEU A N 1
ATOM 656 C CA . LEU A 1 83 ? -9.807 2.758 30.242 1.00 74.75 83 LEU A CA 1
ATOM 657 C C . LEU A 1 83 ? -8.319 2.594 29.921 1.00 74.75 83 LEU A C 1
ATOM 659 O O . LEU A 1 83 ? -7.855 2.972 28.851 1.00 74.75 83 LEU A O 1
ATOM 663 N N . ALA A 1 84 ? -7.589 1.958 30.831 1.00 69.06 84 ALA A N 1
ATOM 664 C CA . ALA A 1 84 ? -6.267 1.427 30.551 1.00 69.06 84 ALA A CA 1
ATOM 665 C C . ALA A 1 84 ? -6.396 -0.075 30.328 1.00 69.06 84 ALA A C 1
ATOM 667 O O . ALA A 1 84 ? -6.553 -0.854 31.265 1.00 69.06 84 ALA A O 1
ATOM 668 N N . VAL A 1 85 ? -6.419 -0.446 29.056 1.00 69.62 85 VAL A N 1
ATOM 669 C CA . VAL A 1 85 ? -6.688 -1.809 28.608 1.00 69.62 85 VAL A CA 1
ATOM 670 C C . VAL A 1 85 ? -5.365 -2.561 28.489 1.00 69.62 85 VAL A C 1
ATOM 672 O O . VAL A 1 85 ? -4.385 -2.013 27.986 1.00 69.62 85 VAL A O 1
ATOM 675 N N . THR A 1 86 ? -5.314 -3.805 28.969 1.00 69.56 86 THR A N 1
ATOM 676 C CA . THR A 1 86 ? -4.128 -4.657 28.805 1.00 69.56 86 THR A CA 1
ATOM 677 C C . THR A 1 86 ? -4.000 -5.145 27.359 1.00 69.56 86 THR A C 1
ATOM 679 O O . THR A 1 86 ? -4.984 -5.219 26.621 1.00 69.56 86 THR A O 1
ATOM 682 N N . ALA A 1 87 ? -2.782 -5.518 26.952 1.00 66.31 87 ALA A N 1
ATOM 683 C CA . ALA A 1 87 ? -2.506 -5.996 25.595 1.00 66.31 87 ALA A CA 1
ATOM 684 C C . ALA A 1 87 ? -3.367 -7.212 25.187 1.00 66.31 87 ALA A C 1
ATOM 686 O O . ALA A 1 87 ? -3.700 -7.353 24.016 1.00 66.31 87 ALA A O 1
ATOM 687 N N . ASP A 1 88 ? -3.800 -8.042 26.144 1.00 79.06 88 ASP A N 1
ATOM 688 C CA . ASP A 1 88 ? -4.634 -9.226 25.890 1.00 79.06 88 ASP A CA 1
ATOM 689 C C . ASP A 1 88 ? -6.031 -8.897 25.344 1.00 79.06 88 ASP A C 1
ATOM 691 O O . ASP A 1 88 ? -6.670 -9.759 24.738 1.00 79.06 88 ASP A O 1
ATOM 695 N N . TYR A 1 89 ? -6.507 -7.661 25.510 1.00 76.94 89 TYR A N 1
ATOM 696 C CA . TYR A 1 89 ? -7.803 -7.196 24.995 1.00 76.94 89 TYR A CA 1
ATOM 697 C C . TYR A 1 89 ? -7.674 -6.170 23.875 1.00 76.94 89 TYR A C 1
ATOM 699 O O . TYR A 1 89 ? -8.687 -5.639 23.405 1.00 76.94 89 TYR A O 1
ATOM 707 N N . MET A 1 90 ? -6.440 -5.918 23.441 1.00 74.94 90 MET A N 1
ATOM 708 C CA . MET A 1 90 ? -6.166 -5.217 22.204 1.00 74.94 90 MET A CA 1
ATOM 709 C C . MET A 1 90 ? -6.044 -6.219 21.050 1.00 74.94 90 MET A C 1
ATOM 711 O O . MET A 1 90 ? -5.668 -7.378 21.236 1.00 74.94 90 MET A O 1
ATOM 715 N N . ASP A 1 91 ? -6.427 -5.800 19.854 1.00 72.25 91 ASP A N 1
ATOM 716 C CA . ASP A 1 91 ? -6.147 -6.520 18.624 1.00 72.25 91 ASP A CA 1
ATOM 717 C C . ASP A 1 91 ? -4.693 -6.284 18.179 1.00 72.25 91 ASP A C 1
ATOM 719 O O . ASP A 1 91 ? -3.923 -5.546 18.799 1.00 72.25 91 ASP A O 1
ATOM 723 N N . GLU A 1 92 ? -4.302 -6.919 17.075 1.00 65.88 92 GLU A N 1
ATOM 724 C CA . GLU A 1 92 ? -2.968 -6.750 16.484 1.00 65.88 92 GLU A CA 1
ATOM 725 C C . GLU A 1 92 ? -2.674 -5.310 16.007 1.00 65.88 92 GLU A C 1
ATOM 727 O O . GLU A 1 92 ? -1.553 -5.009 15.596 1.00 65.88 92 GLU A O 1
ATOM 732 N N . TYR A 1 93 ? -3.667 -4.418 16.067 1.00 65.25 93 TYR A N 1
ATOM 733 C CA . TYR A 1 93 ? -3.617 -3.029 15.627 1.00 65.25 93 TYR A CA 1
ATOM 734 C C . TYR A 1 93 ? -3.649 -2.033 16.795 1.00 65.25 93 TYR A C 1
ATOM 736 O O . TYR A 1 93 ? -3.651 -0.828 16.554 1.00 65.25 93 TYR A O 1
ATOM 744 N N . GLY A 1 94 ? -3.666 -2.503 18.048 1.00 67.12 94 GLY A N 1
ATOM 745 C CA . GLY A 1 94 ? -3.773 -1.652 19.239 1.00 67.12 94 GLY A CA 1
ATOM 746 C C . GLY A 1 94 ? -5.189 -1.121 19.515 1.00 67.12 94 GLY A C 1
ATOM 747 O O . GLY A 1 94 ? -5.377 -0.332 20.441 1.00 67.12 94 GLY A O 1
ATOM 748 N N . GLY A 1 95 ? -6.189 -1.540 18.733 1.00 75.31 95 GLY A N 1
ATOM 749 C CA . GLY A 1 95 ? -7.610 -1.288 18.975 1.00 75.31 95 GLY A CA 1
ATOM 750 C C . GLY A 1 95 ? -8.219 -2.346 19.896 1.00 75.31 95 GLY A C 1
ATOM 751 O O . GLY A 1 95 ? -7.596 -3.353 20.191 1.00 75.31 95 GLY A O 1
ATOM 752 N N . LEU A 1 96 ? -9.439 -2.139 20.388 1.00 83.50 96 LEU A N 1
ATOM 753 C CA . LEU A 1 96 ? -10.161 -3.148 21.167 1.00 83.50 96 LEU A CA 1
ATOM 754 C C . LEU A 1 96 ? -10.536 -4.336 20.278 1.00 83.50 96 LEU A C 1
ATOM 756 O O . LEU A 1 96 ? -10.984 -4.145 19.146 1.00 83.50 96 LEU A O 1
ATOM 760 N N . LYS A 1 97 ? -10.415 -5.557 20.806 1.00 86.75 97 LYS A N 1
ATOM 761 C CA . LYS A 1 97 ? -10.853 -6.760 20.088 1.00 86.75 97 LYS A CA 1
ATOM 762 C C . LYS A 1 97 ? -12.337 -6.672 19.696 1.00 86.75 97 LYS A C 1
ATOM 764 O O . LYS A 1 97 ? -13.165 -6.270 20.513 1.00 86.75 97 LYS A O 1
ATOM 769 N N . PRO A 1 98 ? -12.720 -7.102 18.483 1.00 87.69 98 PRO A N 1
ATOM 770 C CA . PRO A 1 98 ? -14.126 -7.245 18.130 1.00 87.69 98 PRO A CA 1
ATOM 771 C C . PRO A 1 98 ? -14.840 -8.201 19.092 1.00 87.69 98 PRO A C 1
ATOM 773 O O . PRO A 1 98 ? -14.290 -9.234 19.478 1.00 87.69 98 PRO A O 1
ATOM 776 N N . GLY A 1 99 ? -16.073 -7.879 19.471 1.00 90.75 99 GLY A N 1
ATOM 777 C CA . GLY A 1 99 ? -16.864 -8.720 20.363 1.00 90.75 99 GLY A CA 1
ATOM 778 C C . GLY A 1 99 ? -17.866 -7.948 21.208 1.00 90.75 99 GLY A C 1
ATOM 779 O O . GLY A 1 99 ? -18.130 -6.762 20.999 1.00 90.75 99 GLY A O 1
ATOM 780 N N . ASN A 1 100 ? -18.457 -8.650 22.169 1.00 92.75 100 ASN A N 1
ATOM 781 C CA . ASN A 1 100 ? -19.339 -8.037 23.153 1.00 92.75 100 ASN A CA 1
ATOM 782 C C . ASN A 1 100 ? -18.514 -7.623 24.367 1.00 92.75 100 ASN A C 1
ATOM 784 O O . ASN A 1 100 ? -17.688 -8.389 24.834 1.00 92.75 100 ASN A O 1
ATOM 788 N N . TYR A 1 101 ? -18.770 -6.445 24.91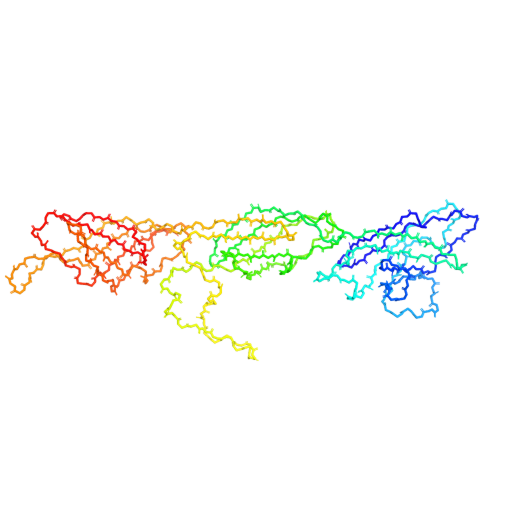1 1.00 91.25 101 TYR A N 1
ATOM 789 C CA . TYR A 1 101 ? -18.185 -5.973 26.155 1.00 91.25 101 TYR A CA 1
ATOM 790 C C . TYR A 1 101 ? -19.292 -5.744 27.174 1.00 91.25 101 TYR A C 1
ATOM 792 O O . TYR A 1 101 ? -20.293 -5.088 26.8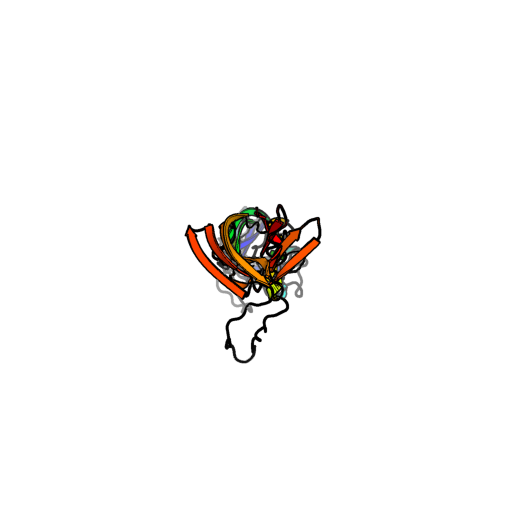81 1.00 91.25 101 TYR A O 1
ATOM 800 N N . VAL A 1 102 ? -19.125 -6.277 28.379 1.00 92.81 102 VAL A N 1
ATOM 801 C CA . VAL A 1 102 ? -20.103 -6.163 29.461 1.00 92.81 102 VAL A CA 1
ATOM 802 C C . VAL A 1 102 ? -19.630 -5.110 30.451 1.00 92.81 102 VAL A C 1
ATOM 804 O O . VAL A 1 102 ? -18.591 -5.248 31.090 1.00 92.81 102 VAL A O 1
ATOM 807 N N . VAL A 1 103 ? -20.419 -4.053 30.597 1.00 91.69 103 VAL A N 1
ATOM 808 C CA . VAL A 1 103 ? -20.239 -3.019 31.613 1.00 91.69 103 VAL A CA 1
ATOM 809 C C . VAL A 1 103 ? -21.017 -3.424 32.856 1.00 91.69 103 VAL A C 1
ATOM 811 O O . VAL A 1 103 ? -22.225 -3.644 32.768 1.00 91.69 103 VAL A O 1
ATOM 814 N N . ARG A 1 104 ? -20.359 -3.464 34.015 1.00 91.56 104 ARG A N 1
ATOM 815 C CA . ARG A 1 104 ? -20.984 -3.680 35.329 1.00 91.56 104 ARG A CA 1
ATOM 816 C C . ARG A 1 104 ? -20.749 -2.458 36.208 1.00 91.56 104 ARG A C 1
ATOM 818 O O . ARG A 1 104 ? -19.608 -2.144 36.519 1.00 91.56 104 ARG A O 1
ATOM 825 N N . ALA A 1 105 ? -21.809 -1.778 36.629 1.00 88.88 105 ALA A N 1
ATOM 826 C CA . ALA A 1 105 ? -21.739 -0.688 37.600 1.00 88.88 105 ALA A CA 1
ATOM 827 C C . ALA A 1 105 ? -22.178 -1.187 38.981 1.00 88.88 105 ALA A C 1
ATOM 829 O O . ALA A 1 105 ? -23.259 -1.763 39.095 1.00 88.88 105 ALA A O 1
ATOM 830 N N . ILE A 1 106 ? -21.360 -0.927 40.001 1.00 88.25 106 ILE A N 1
ATOM 831 C CA . ILE A 1 106 ? -21.596 -1.286 41.403 1.00 88.25 106 ILE A CA 1
ATOM 832 C C . ILE A 1 106 ? -21.855 -0.010 42.206 1.00 88.25 106 ILE A C 1
ATOM 834 O O . ILE A 1 106 ? -21.102 0.968 42.123 1.00 88.25 106 ILE A O 1
ATOM 838 N N . SER A 1 107 ? -22.935 -0.012 42.983 1.00 87.69 107 SER A N 1
ATOM 839 C CA . SER A 1 107 ? -23.287 1.075 43.904 1.00 87.69 107 SER A CA 1
ATOM 840 C C . SER A 1 107 ? -22.838 0.801 45.341 1.00 87.69 107 SER A C 1
ATOM 842 O O . SER A 1 107 ? -22.525 -0.326 45.701 1.00 87.69 107 SER A O 1
ATOM 844 N N . GLU A 1 108 ? -22.869 1.827 46.196 1.00 84.44 108 GLU A N 1
ATOM 845 C CA . GLU A 1 108 ? -22.485 1.722 47.616 1.00 84.44 108 GLU A CA 1
ATOM 846 C C . GLU A 1 108 ? -23.329 0.744 48.439 1.00 84.44 108 GLU A C 1
ATOM 848 O O . GLU A 1 108 ? -22.870 0.247 49.460 1.00 84.44 108 GLU A O 1
ATOM 853 N N . LYS A 1 109 ? -24.541 0.429 47.977 1.00 82.19 109 LYS A N 1
ATOM 854 C CA . LYS A 1 109 ? -25.414 -0.583 48.587 1.00 82.19 109 LYS A CA 1
ATOM 855 C C . LYS A 1 109 ? -25.342 -1.932 47.865 1.00 82.19 109 LYS A C 1
ATOM 857 O O . LYS A 1 109 ? -26.323 -2.668 47.878 1.00 82.19 109 LYS A O 1
ATOM 862 N N . GLU A 1 110 ? -24.239 -2.199 47.164 1.00 72.56 110 GLU A N 1
ATOM 863 C CA . GLU A 1 110 ? -23.981 -3.436 46.407 1.00 72.56 110 GLU A CA 1
ATOM 864 C C . GLU A 1 110 ? -25.078 -3.784 45.384 1.00 72.56 110 GLU A C 1
ATOM 866 O O . GLU A 1 1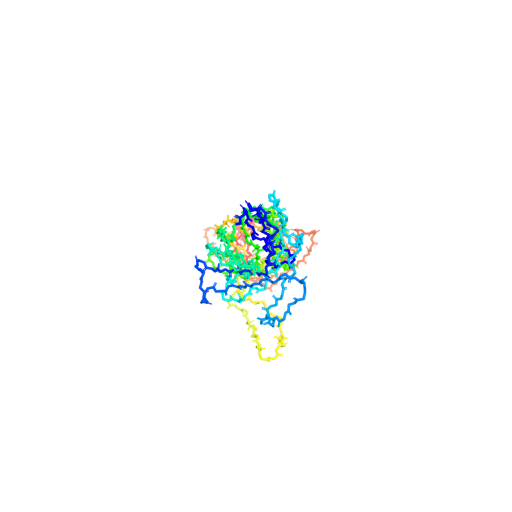10 ? -25.300 -4.940 45.034 1.00 72.56 110 GLU A O 1
ATOM 871 N N . THR A 1 111 ? -25.797 -2.776 44.883 1.00 81.75 111 THR A N 1
ATOM 872 C CA . THR A 1 111 ? -26.714 -2.975 43.756 1.00 81.75 111 THR A CA 1
ATOM 873 C C . THR A 1 111 ? -25.926 -2.899 42.460 1.00 81.75 111 THR A C 1
ATOM 875 O O . THR A 1 111 ? -25.279 -1.876 42.200 1.00 81.75 111 THR A O 1
ATOM 878 N N . ASP A 1 112 ? -26.042 -3.954 41.659 1.00 87.44 112 ASP A N 1
ATOM 879 C CA . ASP A 1 112 ? -25.383 -4.091 40.367 1.00 87.44 112 ASP A CA 1
ATOM 880 C C . ASP A 1 112 ? -26.302 -3.702 39.211 1.00 87.44 112 ASP A C 1
ATOM 882 O O . ASP A 1 112 ? -27.505 -3.973 39.205 1.00 87.44 112 ASP A O 1
ATOM 886 N N . ALA A 1 113 ? -25.710 -3.111 38.179 1.00 89.75 113 ALA A N 1
ATOM 887 C CA . ALA A 1 113 ? -26.377 -2.892 36.909 1.00 89.75 113 ALA A CA 1
ATOM 888 C C . ALA A 1 113 ? -25.453 -3.237 35.742 1.00 89.75 113 ALA A C 1
ATOM 890 O O . ALA A 1 113 ? -24.289 -2.840 35.732 1.00 89.75 113 ALA A O 1
ATOM 891 N N . PHE A 1 114 ? -26.004 -3.913 34.734 1.00 93.25 114 PHE A N 1
ATOM 892 C CA . PHE A 1 114 ? -25.258 -4.383 33.569 1.00 93.25 114 PHE A CA 1
ATOM 893 C C . PHE A 1 114 ? -25.687 -3.672 32.283 1.00 93.25 114 PHE A C 1
ATOM 895 O O . PHE A 1 114 ? -26.811 -3.169 32.177 1.00 93.25 114 PHE A O 1
ATOM 902 N N . TYR A 1 115 ? -24.778 -3.615 31.314 1.00 94.94 115 TYR A N 1
ATOM 903 C CA . TYR A 1 115 ? -25.038 -3.193 29.939 1.00 94.94 115 TYR A CA 1
ATOM 904 C C . TYR A 1 115 ? -24.062 -3.891 29.000 1.00 94.94 115 TYR A C 1
ATOM 906 O O . TYR A 1 115 ? -22.905 -4.078 29.364 1.00 94.94 115 TYR A O 1
ATOM 914 N N . THR A 1 116 ? -24.496 -4.225 27.789 1.00 94.00 116 THR A N 1
ATOM 915 C CA . THR A 1 116 ? -23.624 -4.831 26.778 1.00 94.00 116 THR A CA 1
ATOM 916 C C . THR A 1 116 ? -23.376 -3.843 25.648 1.00 94.00 116 THR A C 1
ATOM 918 O O . THR A 1 116 ? -24.314 -3.285 25.081 1.00 94.00 116 THR A O 1
ATOM 921 N N . ILE A 1 117 ? -22.107 -3.630 25.324 1.00 92.56 117 ILE A N 1
ATOM 922 C CA . ILE A 1 117 ? -21.636 -2.867 24.169 1.00 92.56 117 ILE A CA 1
ATOM 923 C C . ILE A 1 117 ? -21.153 -3.879 23.136 1.00 92.56 117 ILE A C 1
ATOM 925 O O . ILE A 1 117 ? -20.498 -4.851 23.495 1.00 92.56 117 ILE A O 1
ATOM 929 N N . LYS A 1 118 ? -21.459 -3.668 21.860 1.00 91.12 118 LYS A N 1
ATOM 930 C CA . LYS A 1 118 ? -20.890 -4.464 20.773 1.00 91.12 118 LYS A CA 1
ATOM 931 C C . LYS A 1 118 ? -19.827 -3.629 20.071 1.00 91.12 118 LYS A C 1
ATOM 933 O O . LYS A 1 118 ? -20.134 -2.516 19.664 1.00 91.12 118 LYS A O 1
ATOM 938 N N . VAL A 1 119 ? -18.617 -4.164 19.951 1.00 88.56 119 VAL A N 1
ATOM 939 C CA . VAL A 1 119 ? -17.500 -3.564 19.213 1.00 88.56 119 VAL A CA 1
ATOM 940 C C . VAL A 1 119 ? -17.306 -4.375 17.939 1.00 88.56 119 VAL A C 1
ATOM 942 O O . VAL A 1 119 ? -17.047 -5.578 18.009 1.00 88.56 119 VAL A O 1
ATOM 945 N N . LEU A 1 120 ? -17.472 -3.746 16.777 1.00 84.69 120 LEU A N 1
ATOM 946 C CA . LEU A 1 120 ? -17.304 -4.412 15.480 1.00 84.69 120 LEU A CA 1
ATOM 947 C C . LEU A 1 120 ? -15.835 -4.482 15.040 1.00 84.69 120 LEU A C 1
ATOM 949 O O . LEU A 1 120 ? -15.470 -5.380 14.285 1.00 84.69 120 LEU A O 1
ATOM 953 N N . GLY A 1 121 ? -14.997 -3.586 15.565 1.00 84.12 121 GLY A N 1
ATOM 954 C CA . GLY A 1 121 ? -13.583 -3.470 15.225 1.00 84.12 121 GLY A CA 1
ATOM 955 C C . GLY A 1 121 ? -13.317 -2.409 14.162 1.00 84.12 121 GLY A C 1
ATOM 956 O O . GLY A 1 121 ? -14.077 -1.448 14.011 1.00 84.12 121 GLY A O 1
ATOM 957 N N . VAL A 1 122 ? -12.207 -2.592 13.449 1.00 84.12 122 VAL A N 1
ATOM 958 C CA . VAL A 1 122 ? -11.742 -1.679 12.407 1.00 84.12 122 VAL A CA 1
ATOM 959 C C . VAL A 1 122 ? -12.510 -1.945 11.114 1.00 84.12 122 VAL A C 1
ATOM 961 O O . VAL A 1 122 ? -12.457 -3.043 10.565 1.00 84.12 122 VAL A O 1
ATOM 964 N N . GLU A 1 123 ? -13.167 -0.917 10.584 1.00 88.06 123 GLU A N 1
ATOM 965 C CA . GLU A 1 123 ? -13.770 -0.940 9.253 1.00 88.06 123 GLU A CA 1
ATOM 966 C C . GLU A 1 123 ? -13.480 0.393 8.565 1.00 88.06 123 GLU A C 1
ATOM 968 O O . GLU A 1 123 ? -13.699 1.464 9.131 1.00 88.06 123 GLU A O 1
ATOM 973 N N . VAL A 1 124 ? -12.966 0.349 7.337 1.00 90.81 124 VAL A N 1
ATOM 974 C CA . VAL A 1 124 ? -12.582 1.560 6.607 1.00 90.81 124 VAL A CA 1
ATOM 975 C C . VAL A 1 124 ? -13.139 1.571 5.198 1.00 90.81 124 VAL A C 1
ATOM 977 O O . VAL A 1 124 ? -13.217 0.551 4.515 1.00 90.81 124 VAL A O 1
ATOM 980 N N . ARG A 1 125 ? -13.464 2.773 4.733 1.00 93.75 125 ARG A N 1
ATOM 981 C CA . ARG A 1 125 ? -13.669 3.069 3.319 1.00 93.75 125 ARG A CA 1
ATOM 982 C C . ARG A 1 125 ? -12.454 3.822 2.828 1.00 93.75 125 ARG A C 1
ATOM 984 O O . ARG A 1 125 ? -12.043 4.802 3.440 1.00 93.75 125 ARG A O 1
ATOM 991 N N . SER A 1 126 ? -11.880 3.379 1.723 1.00 94.31 126 SER A N 1
ATOM 992 C CA . SER A 1 126 ? -10.718 4.033 1.134 1.00 94.31 126 SER A CA 1
ATOM 993 C C . SER A 1 126 ? -10.979 4.374 -0.326 1.00 94.31 126 SER A C 1
ATOM 995 O O . SER A 1 126 ? -11.670 3.641 -1.031 1.00 94.31 126 SER A O 1
ATOM 997 N N . THR A 1 127 ? -10.450 5.509 -0.775 1.00 94.56 127 THR A N 1
ATOM 998 C CA . THR A 1 127 ? -10.514 5.962 -2.169 1.00 94.56 127 THR A CA 1
ATOM 999 C C . THR A 1 127 ? -9.142 6.458 -2.606 1.00 94.56 127 THR A C 1
ATOM 1001 O O . THR A 1 127 ? -8.518 7.270 -1.921 1.00 94.56 127 THR A O 1
ATOM 1004 N N . LEU A 1 128 ? -8.679 5.997 -3.767 1.00 94.19 128 LEU A N 1
ATOM 1005 C CA . LEU A 1 128 ? -7.480 6.523 -4.408 1.00 94.19 128 LEU A CA 1
ATOM 1006 C C . LEU A 1 128 ? -7.744 7.933 -4.955 1.00 94.19 128 LEU A C 1
ATOM 1008 O O . LEU A 1 128 ? -8.555 8.098 -5.862 1.00 94.19 128 LEU A O 1
ATOM 1012 N N . GLN A 1 129 ? -7.043 8.937 -4.424 1.00 95.06 129 GLN A N 1
ATOM 1013 C CA . GLN A 1 129 ? -7.196 10.336 -4.846 1.00 95.06 129 GLN A CA 1
ATOM 1014 C C . GLN A 1 129 ? -6.242 10.694 -5.984 1.00 95.06 129 GLN A C 1
ATOM 1016 O O . GLN A 1 129 ? -6.632 11.276 -6.992 1.00 95.06 129 GLN A O 1
ATOM 1021 N N . SER A 1 130 ? -4.962 10.369 -5.816 1.00 91.56 130 SER A N 1
ATOM 1022 C CA . SER A 1 130 ? -3.932 10.620 -6.823 1.00 91.56 130 SER A CA 1
ATOM 1023 C C . SER A 1 130 ? -2.707 9.755 -6.573 1.00 91.56 130 SER A C 1
ATOM 1025 O O . SER A 1 130 ? -2.507 9.226 -5.478 1.00 91.56 130 SER A O 1
ATOM 1027 N N . TYR A 1 131 ? -1.869 9.638 -7.594 1.00 90.56 131 TYR A N 1
ATOM 1028 C CA . TYR A 1 131 ? -0.546 9.053 -7.475 1.00 90.56 131 TYR A CA 1
ATOM 1029 C C . TYR A 1 131 ? 0.441 9.811 -8.361 1.00 90.56 131 TYR A C 1
ATOM 1031 O O . TYR A 1 131 ? 0.066 10.370 -9.394 1.00 90.56 131 TYR A O 1
ATOM 1039 N N . LEU A 1 132 ? 1.702 9.834 -7.949 1.00 85.62 132 LEU A N 1
ATOM 1040 C CA . LEU A 1 132 ? 2.799 10.460 -8.672 1.00 85.62 132 LEU A CA 1
ATOM 1041 C C . LEU A 1 132 ? 4.031 9.570 -8.570 1.00 85.62 132 LEU A C 1
ATOM 1043 O O . LEU A 1 132 ? 4.452 9.219 -7.471 1.00 85.62 132 LEU A O 1
ATOM 1047 N N . TYR A 1 133 ? 4.622 9.244 -9.713 1.00 78.38 133 TYR A N 1
ATOM 1048 C CA . TYR A 1 133 ? 5.935 8.618 -9.757 1.00 78.38 133 TYR A CA 1
ATOM 1049 C C . TYR A 1 133 ? 7.017 9.699 -9.826 1.00 78.38 133 TYR A C 1
ATOM 1051 O O . TYR A 1 133 ? 6.961 10.565 -10.703 1.00 78.38 133 TYR A O 1
ATOM 1059 N N . ARG A 1 134 ? 7.987 9.665 -8.910 1.00 72.44 134 ARG A N 1
ATOM 1060 C CA . ARG A 1 134 ? 9.096 10.621 -8.844 1.00 72.44 134 ARG A CA 1
ATOM 1061 C C . ARG A 1 134 ? 10.328 9.971 -8.218 1.00 72.44 134 ARG A C 1
ATOM 1063 O O . ARG A 1 134 ? 10.210 9.325 -7.191 1.00 72.44 134 ARG A O 1
ATOM 1070 N N . ASP A 1 135 ? 11.499 10.180 -8.819 1.00 67.38 135 ASP A N 1
ATOM 1071 C CA . ASP A 1 135 ? 12.811 9.894 -8.213 1.00 67.38 135 ASP A CA 1
ATOM 1072 C C . ASP A 1 135 ? 12.960 8.475 -7.603 1.00 67.38 135 ASP A C 1
ATOM 1074 O O . ASP A 1 135 ? 13.632 8.291 -6.595 1.00 67.38 135 ASP A O 1
ATOM 1078 N N . SER A 1 136 ? 12.407 7.447 -8.264 1.00 73.38 136 SER A N 1
ATOM 1079 C CA . SER A 1 136 ? 12.365 6.035 -7.806 1.00 73.38 136 SER A CA 1
ATOM 1080 C C . SER A 1 136 ? 11.342 5.719 -6.711 1.00 73.38 136 SER A C 1
ATOM 1082 O O . SER A 1 136 ? 11.459 4.707 -6.022 1.00 73.38 136 SER A O 1
ATOM 1084 N N . GLU A 1 137 ? 10.322 6.553 -6.554 1.00 81.56 137 GLU A N 1
ATOM 1085 C CA . GLU A 1 137 ? 9.227 6.342 -5.617 1.00 81.56 137 GLU A CA 1
ATOM 1086 C C . GLU A 1 137 ? 7.886 6.546 -6.320 1.00 81.56 137 GLU A C 1
ATOM 1088 O O . GLU A 1 137 ? 7.711 7.445 -7.146 1.00 81.56 137 GLU A O 1
ATOM 1093 N N . LEU A 1 138 ? 6.906 5.720 -5.968 1.00 86.19 138 LEU A N 1
ATOM 1094 C CA . LEU A 1 138 ? 5.506 5.981 -6.254 1.00 86.19 138 LEU A CA 1
ATOM 1095 C C . LEU A 1 138 ? 4.848 6.528 -4.987 1.00 86.19 138 LEU A C 1
ATOM 1097 O O . LEU A 1 138 ? 4.641 5.811 -4.009 1.00 86.19 138 LEU A O 1
ATOM 1101 N N . ILE A 1 139 ? 4.496 7.807 -5.027 1.00 90.06 139 ILE A N 1
ATOM 1102 C CA . ILE A 1 139 ? 3.751 8.487 -3.974 1.00 90.06 139 ILE A CA 1
ATOM 1103 C C . ILE A 1 139 ? 2.267 8.325 -4.272 1.00 90.06 139 ILE A C 1
ATOM 1105 O O . ILE A 1 139 ? 1.800 8.724 -5.339 1.00 90.06 139 ILE A O 1
ATOM 1109 N N . VAL A 1 140 ? 1.517 7.774 -3.327 1.00 92.44 140 VAL A N 1
ATOM 1110 C CA . VAL A 1 140 ? 0.083 7.523 -3.454 1.00 92.44 140 VAL A CA 1
ATOM 1111 C C . VAL A 1 140 ? -0.668 8.254 -2.355 1.00 92.44 140 VAL A C 1
ATOM 1113 O O . VAL A 1 140 ? -0.362 8.102 -1.177 1.00 92.44 140 VAL A O 1
ATOM 1116 N N . ASN A 1 141 ? -1.682 9.022 -2.742 1.00 93.75 141 ASN A N 1
ATOM 1117 C CA . ASN A 1 141 ? -2.582 9.694 -1.817 1.00 93.75 141 ASN A CA 1
ATOM 1118 C C . ASN A 1 141 ? -3.891 8.905 -1.739 1.00 93.75 141 ASN A C 1
ATOM 1120 O O . ASN A 1 141 ? -4.627 8.804 -2.728 1.00 93.75 141 ASN A O 1
ATOM 1124 N N . LEU A 1 142 ? -4.176 8.356 -0.562 1.00 94.38 142 LEU A N 1
ATOM 1125 C CA . LEU A 1 142 ? -5.408 7.633 -0.271 1.00 94.38 142 LEU A CA 1
ATOM 1126 C C . LEU A 1 142 ? -6.226 8.448 0.715 1.00 94.38 142 LEU A C 1
ATOM 1128 O O . LEU A 1 142 ? -5.731 8.879 1.752 1.00 94.38 142 LEU A O 1
ATOM 1132 N N . GLU A 1 143 ? -7.492 8.638 0.402 1.00 95.12 143 GLU A N 1
ATOM 1133 C CA . GLU A 1 143 ? -8.445 9.173 1.355 1.00 95.12 143 GLU A CA 1
ATOM 1134 C C . GLU A 1 143 ? -9.088 8.001 2.093 1.00 95.12 143 GLU A C 1
ATOM 1136 O O . GLU A 1 143 ? -9.646 7.109 1.452 1.00 95.12 143 GLU A O 1
ATOM 1141 N N . VAL A 1 144 ? -8.977 7.982 3.420 1.00 94.06 144 VAL A N 1
ATOM 1142 C CA . VAL A 1 144 ? -9.453 6.886 4.266 1.00 94.06 144 VAL A CA 1
ATOM 1143 C C . VAL A 1 144 ? -10.429 7.429 5.300 1.00 94.06 144 VAL A C 1
ATOM 1145 O O . VAL A 1 144 ? -10.106 8.325 6.075 1.00 94.06 144 VAL A O 1
ATOM 1148 N N . GLU A 1 145 ? -11.634 6.876 5.302 1.00 94.06 145 GLU A N 1
ATOM 1149 C CA . GLU A 1 145 ? -12.676 7.116 6.292 1.00 94.06 145 GLU A CA 1
ATOM 1150 C C . GLU A 1 145 ? -12.793 5.888 7.192 1.00 94.06 145 GLU A C 1
ATOM 1152 O O . GLU A 1 145 ? -13.012 4.778 6.703 1.00 94.06 145 GLU A O 1
ATOM 1157 N N . ASN A 1 146 ? -12.660 6.083 8.501 1.00 91.06 146 ASN A N 1
ATOM 1158 C CA . ASN A 1 146 ? -12.916 5.034 9.473 1.00 91.06 146 ASN A CA 1
ATOM 1159 C C . ASN A 1 146 ? -14.408 4.998 9.809 1.00 91.06 146 ASN A C 1
ATOM 1161 O O . ASN A 1 146 ? -14.924 5.891 10.481 1.00 91.06 146 ASN A O 1
ATOM 1165 N N . VAL A 1 147 ? -15.090 3.968 9.317 1.00 90.56 147 VAL A N 1
ATOM 1166 C CA . VAL A 1 147 ? -16.520 3.722 9.547 1.00 90.56 147 VAL A CA 1
ATOM 1167 C C . VAL A 1 147 ? -16.763 2.668 10.631 1.00 90.56 147 VAL A C 1
ATOM 1169 O O . VAL A 1 147 ? -17.917 2.386 10.939 1.00 90.56 147 VAL A O 1
ATOM 1172 N N . GLY A 1 148 ? -15.692 2.102 11.196 1.00 87.12 148 GLY A N 1
ATOM 1173 C CA . GLY A 1 148 ? -15.734 1.162 12.308 1.00 87.12 148 GLY A CA 1
ATOM 1174 C C . GLY A 1 148 ? -15.760 1.840 13.677 1.00 87.12 148 GLY A C 1
ATOM 1175 O O . GLY A 1 148 ? -15.839 3.064 13.801 1.00 87.12 148 GLY A O 1
ATOM 1176 N N . ASP A 1 149 ? -15.663 1.009 14.714 1.00 83.75 149 ASP A N 1
ATOM 1177 C CA . ASP A 1 149 ? -15.812 1.420 16.117 1.00 83.75 149 ASP A CA 1
ATOM 1178 C C . ASP A 1 149 ? -14.464 1.618 16.832 1.00 83.75 149 ASP A C 1
ATOM 1180 O O . ASP A 1 149 ? -14.411 2.196 17.920 1.00 83.75 149 ASP A O 1
ATOM 1184 N N . THR A 1 150 ? -13.363 1.146 16.237 1.00 85.56 150 THR A N 1
ATOM 1185 C CA . THR A 1 150 ? -12.001 1.271 16.779 1.00 85.56 150 THR A CA 1
ATOM 1186 C C . THR A 1 150 ? -11.097 2.081 15.844 1.00 85.56 150 THR A C 1
ATOM 1188 O O . THR A 1 150 ? -11.388 2.186 14.652 1.00 85.56 150 THR A O 1
ATOM 1191 N N . PRO A 1 151 ? -10.016 2.715 16.340 1.00 84.94 151 PRO A N 1
ATOM 1192 C CA . PRO A 1 151 ? -9.132 3.527 15.523 1.00 84.94 151 PRO A CA 1
ATOM 1193 C C . PRO A 1 151 ? -8.451 2.690 14.447 1.00 84.94 151 PRO A C 1
ATOM 1195 O O . PRO A 1 151 ? -7.963 1.594 14.707 1.00 84.94 151 PRO A O 1
ATOM 1198 N N . PHE A 1 152 ? -8.363 3.245 13.246 1.00 86.44 152 PHE A N 1
ATOM 1199 C CA . PHE A 1 152 ? -7.599 2.649 12.166 1.00 86.44 152 PHE A CA 1
ATOM 1200 C C . PHE A 1 152 ? -6.163 3.169 12.201 1.00 86.44 152 PHE A C 1
ATOM 1202 O O . PHE A 1 152 ? -5.929 4.381 12.170 1.00 86.44 152 PHE A O 1
ATOM 1209 N N . ILE A 1 153 ? -5.203 2.245 12.221 1.00 84.88 153 ILE A N 1
ATOM 1210 C CA . ILE A 1 153 ? -3.776 2.539 12.079 1.00 84.88 153 ILE A CA 1
ATOM 1211 C C . ILE A 1 153 ? -3.301 1.926 10.753 1.00 84.88 153 ILE A C 1
ATOM 1213 O O . ILE A 1 153 ? -3.402 0.705 10.594 1.00 84.88 153 ILE A O 1
ATOM 1217 N N . PRO A 1 154 ? -2.775 2.722 9.803 1.00 78.44 154 PRO A N 1
ATOM 1218 C CA . PRO A 1 154 ? -2.201 2.231 8.558 1.00 78.44 154 PRO A CA 1
ATOM 1219 C C . PRO A 1 154 ? -0.847 1.563 8.847 1.00 78.44 154 PRO A C 1
ATOM 1221 O O . PRO A 1 154 ? 0.216 2.140 8.651 1.00 78.44 154 PRO A O 1
ATOM 1224 N N . SER A 1 155 ? -0.893 0.341 9.374 1.00 76.88 155 SER A N 1
ATOM 1225 C CA . SER A 1 155 ? 0.262 -0.536 9.582 1.00 76.88 155 SER A CA 1
ATOM 1226 C C . SER A 1 155 ? 0.416 -1.518 8.415 1.00 76.88 155 SER A C 1
ATOM 1228 O O . SER A 1 155 ? -0.472 -1.633 7.573 1.00 76.88 155 SER A O 1
ATOM 1230 N N . SER A 1 156 ? 1.513 -2.283 8.374 1.00 66.12 156 SER A N 1
ATOM 1231 C CA . SER A 1 156 ? 1.732 -3.338 7.364 1.00 66.12 156 SER A CA 1
ATOM 1232 C C . SER A 1 156 ? 0.644 -4.418 7.335 1.00 66.12 156 SER A C 1
ATOM 1234 O O . SER A 1 156 ? 0.499 -5.130 6.342 1.00 66.12 156 SER A O 1
ATOM 1236 N N . ASN A 1 157 ? -0.114 -4.567 8.422 1.00 72.38 157 ASN A N 1
ATOM 1237 C CA . ASN A 1 157 ? -1.185 -5.553 8.514 1.00 72.38 157 ASN A CA 1
ATOM 1238 C C . ASN A 1 157 ? -2.502 -5.008 7.930 1.00 72.38 157 ASN A C 1
ATOM 1240 O O . ASN A 1 157 ? -3.228 -5.759 7.279 1.00 72.38 157 ASN A O 1
ATOM 1244 N N . ASN A 1 158 ? -2.750 -3.701 8.081 1.00 79.62 158 ASN A N 1
ATOM 1245 C CA . ASN A 1 158 ? -3.948 -3.005 7.600 1.00 79.62 158 ASN A CA 1
ATOM 1246 C C . ASN A 1 158 ? -3.811 -2.430 6.188 1.00 79.62 158 ASN A C 1
ATOM 1248 O O . ASN A 1 158 ? -4.810 -2.263 5.494 1.00 79.62 158 ASN A O 1
ATOM 1252 N N . LEU A 1 159 ? -2.593 -2.114 5.757 1.00 88.19 159 LEU A N 1
ATOM 1253 C CA . LEU A 1 159 ? -2.305 -1.620 4.421 1.00 88.19 159 LEU A CA 1
ATOM 1254 C C . LEU A 1 159 ? -1.187 -2.461 3.812 1.00 88.19 159 LEU A C 1
ATOM 1256 O O . LEU A 1 159 ? -0.029 -2.393 4.223 1.00 88.19 159 LEU A O 1
ATOM 1260 N N . LYS A 1 160 ? -1.556 -3.264 2.816 1.00 90.75 160 LYS A N 1
ATOM 1261 C CA . LYS A 1 160 ? -0.652 -4.166 2.102 1.00 90.75 160 LYS A CA 1
ATOM 1262 C C . LYS A 1 160 ? -0.510 -3.696 0.672 1.00 90.75 160 LYS A C 1
ATOM 1264 O O . LYS A 1 160 ? -1.506 -3.446 -0.006 1.00 90.75 160 LYS A O 1
ATOM 1269 N N . VAL A 1 161 ? 0.725 -3.608 0.202 1.00 91.06 161 VAL A N 1
ATOM 1270 C CA . VAL A 1 161 ? 1.010 -3.289 -1.194 1.00 91.06 161 VAL A CA 1
ATOM 1271 C C . VAL A 1 161 ? 1.609 -4.499 -1.873 1.00 91.06 161 VAL A C 1
ATOM 1273 O O . VAL A 1 161 ? 2.440 -5.202 -1.300 1.00 91.06 161 VAL A O 1
ATOM 1276 N N . TYR A 1 162 ? 1.169 -4.731 -3.102 1.00 90.31 162 TYR A N 1
ATOM 1277 C CA . TYR A 1 162 ? 1.692 -5.766 -3.970 1.00 90.31 162 TYR A CA 1
ATOM 1278 C C . TYR A 1 162 ? 2.118 -5.152 -5.295 1.00 90.31 162 TYR A C 1
ATOM 1280 O O . TYR A 1 162 ? 1.333 -4.443 -5.924 1.00 90.31 162 TYR A O 1
ATOM 1288 N N . VAL A 1 163 ? 3.329 -5.463 -5.744 1.00 87.88 163 VAL A N 1
ATOM 1289 C CA . VAL A 1 163 ? 3.838 -5.087 -7.069 1.00 87.88 163 VAL A CA 1
ATOM 1290 C C . VAL A 1 163 ? 3.987 -6.364 -7.883 1.00 87.88 163 VAL A C 1
ATOM 1292 O O . VAL A 1 163 ? 4.683 -7.293 -7.478 1.00 87.88 163 VAL A O 1
ATOM 1295 N N . ASP A 1 164 ? 3.265 -6.452 -9.000 1.00 84.19 164 ASP A N 1
ATOM 1296 C CA . ASP A 1 164 ? 3.178 -7.649 -9.849 1.00 84.19 164 ASP A CA 1
ATOM 1297 C C . ASP A 1 164 ? 2.861 -8.936 -9.055 1.00 84.19 164 ASP A C 1
ATOM 1299 O O . ASP A 1 164 ? 3.396 -10.013 -9.320 1.00 84.19 164 ASP A O 1
ATOM 1303 N N . GLY A 1 165 ? 1.998 -8.813 -8.040 1.00 84.31 165 GLY A N 1
ATOM 1304 C CA . GLY A 1 165 ? 1.569 -9.918 -7.176 1.00 84.31 165 GLY A CA 1
ATOM 1305 C C . GLY A 1 165 ? 2.537 -10.281 -6.044 1.00 84.31 165 GLY A C 1
ATOM 1306 O O . GLY A 1 165 ? 2.240 -11.190 -5.272 1.00 84.31 165 GLY A O 1
ATOM 1307 N N . ARG A 1 166 ? 3.671 -9.584 -5.902 1.00 84.38 166 ARG A N 1
ATOM 1308 C CA . ARG A 1 166 ? 4.624 -9.801 -4.803 1.00 84.38 166 ARG A CA 1
ATOM 1309 C C . ARG A 1 166 ? 4.398 -8.788 -3.683 1.00 84.38 166 ARG A C 1
ATOM 1311 O O . ARG A 1 166 ? 4.245 -7.612 -4.009 1.00 84.38 166 ARG A O 1
ATOM 1318 N N . PRO A 1 167 ? 4.390 -9.203 -2.400 1.00 86.25 167 PRO A N 1
ATOM 1319 C CA . PRO A 1 167 ? 4.335 -8.270 -1.279 1.00 86.25 167 PRO A CA 1
ATOM 1320 C C . PRO A 1 167 ? 5.447 -7.231 -1.389 1.00 86.25 167 PRO A C 1
ATOM 1322 O O . PRO A 1 167 ? 6.576 -7.570 -1.741 1.00 86.25 167 PRO A O 1
ATOM 1325 N N . TRP A 1 168 ? 5.118 -5.982 -1.091 1.00 84.94 168 TRP A N 1
ATOM 1326 C CA . TRP A 1 168 ? 6.026 -4.858 -1.235 1.00 84.94 168 TRP A CA 1
ATOM 1327 C C . TRP A 1 168 ? 6.025 -4.004 0.020 1.00 84.94 168 TRP A C 1
ATOM 1329 O O . TRP A 1 168 ? 4.980 -3.755 0.629 1.00 84.94 168 TRP A O 1
ATOM 1339 N N . ARG A 1 169 ? 7.211 -3.540 0.405 1.00 84.00 169 ARG A N 1
ATOM 1340 C CA . ARG A 1 169 ? 7.362 -2.657 1.557 1.00 84.00 169 ARG A CA 1
ATOM 1341 C C . ARG A 1 169 ? 6.872 -1.254 1.213 1.00 84.00 169 ARG A C 1
ATOM 1343 O O . ARG A 1 169 ? 7.042 -0.794 0.088 1.00 84.00 169 ARG A O 1
ATOM 1350 N N . VAL A 1 170 ? 6.303 -0.566 2.198 1.00 85.31 170 VAL A N 1
ATOM 1351 C CA . VAL A 1 170 ? 5.853 0.823 2.071 1.00 85.31 170 VAL A CA 1
ATOM 1352 C C . VAL A 1 170 ? 6.293 1.658 3.256 1.00 85.31 170 VAL A C 1
ATOM 1354 O O . VAL A 1 170 ? 6.559 1.131 4.338 1.00 85.31 170 VAL A O 1
ATOM 1357 N N . PHE A 1 171 ? 6.335 2.964 3.036 1.00 84.00 171 PHE A N 1
ATOM 1358 C CA . PHE A 1 171 ? 6.607 3.966 4.051 1.00 84.00 171 PHE A CA 1
ATOM 1359 C C . PHE A 1 171 ? 5.462 4.972 4.110 1.00 84.00 171 PHE A C 1
ATOM 1361 O O . PHE A 1 171 ? 4.728 5.172 3.140 1.00 84.00 171 PHE A O 1
ATOM 1368 N N . TYR A 1 172 ? 5.321 5.616 5.259 1.00 82.19 172 TYR A N 1
ATOM 1369 C CA . TYR A 1 172 ? 4.323 6.650 5.488 1.00 82.19 172 TYR A CA 1
ATOM 1370 C C . TYR A 1 172 ? 5.051 7.953 5.775 1.00 82.19 172 TYR A C 1
ATOM 1372 O O . TYR A 1 172 ? 6.034 7.959 6.513 1.00 82.19 172 TYR A O 1
ATOM 1380 N N . GLU A 1 173 ? 4.574 9.060 5.208 1.00 75.75 173 GLU A N 1
ATOM 1381 C CA . GLU A 1 173 ? 5.159 10.377 5.501 1.00 75.75 173 GLU A CA 1
ATOM 1382 C C . GLU A 1 173 ? 4.971 10.762 6.976 1.00 75.75 173 GLU A C 1
ATOM 1384 O O . GLU A 1 173 ? 5.796 11.466 7.555 1.00 75.75 173 GLU A O 1
ATOM 1389 N N . LYS A 1 174 ? 3.892 10.273 7.596 1.00 76.06 174 LYS A N 1
ATOM 1390 C CA . LYS A 1 174 ? 3.587 10.484 9.006 1.00 76.06 174 LYS A CA 1
ATOM 1391 C C . LYS A 1 174 ? 2.835 9.282 9.565 1.00 76.06 174 LYS A C 1
ATOM 1393 O O . LYS A 1 174 ? 1.949 8.745 8.899 1.00 76.06 174 LYS A O 1
ATOM 1398 N N . GLU A 1 175 ? 3.135 8.915 10.807 1.00 72.06 175 GLU A N 1
ATOM 1399 C CA . GLU A 1 175 ? 2.254 8.044 11.582 1.00 72.06 175 GLU A CA 1
ATOM 1400 C C . GLU A 1 175 ? 0.895 8.732 11.767 1.00 72.06 175 GLU A C 1
ATOM 1402 O O . GLU A 1 175 ? 0.797 9.886 12.199 1.00 72.06 175 GLU A O 1
ATOM 1407 N N . CYS A 1 176 ? -0.164 8.034 11.377 1.00 77.31 176 CYS A N 1
ATOM 1408 C CA . CYS A 1 176 ? -1.527 8.536 11.419 1.00 77.31 176 CYS A CA 1
ATOM 1409 C C . CYS A 1 176 ? -2.397 7.517 12.148 1.00 77.31 176 CYS A C 1
ATOM 1411 O O . CYS A 1 176 ? -2.265 6.316 11.935 1.00 77.31 176 CYS A O 1
ATOM 1413 N N . THR A 1 177 ? -3.306 7.992 12.989 1.00 84.62 177 THR A N 1
ATOM 1414 C CA . THR A 1 177 ? -4.380 7.171 13.542 1.00 84.62 177 THR A CA 1
ATOM 1415 C C . THR A 1 177 ? -5.687 7.860 13.211 1.00 84.62 177 THR A C 1
ATOM 1417 O O . THR A 1 177 ? -5.873 9.031 13.541 1.00 84.62 177 THR A O 1
ATOM 1420 N N . ILE A 1 178 ? -6.590 7.139 12.559 1.00 86.88 178 ILE A N 1
ATOM 1421 C CA . ILE A 1 178 ? -7.879 7.666 12.124 1.00 86.88 178 ILE A CA 1
ATOM 1422 C C . ILE A 1 178 ? -8.925 7.192 13.127 1.00 86.88 178 ILE A C 1
ATOM 1424 O O . ILE A 1 178 ? -9.266 6.009 13.174 1.00 86.88 178 ILE A O 1
ATOM 1428 N N . ALA A 1 179 ? -9.413 8.106 13.965 1.00 85.69 179 ALA A N 1
ATOM 1429 C CA . ALA A 1 179 ? -10.452 7.792 14.943 1.00 85.69 179 ALA A CA 1
ATOM 1430 C C . ALA A 1 179 ? -11.779 7.386 14.259 1.00 85.69 179 ALA A C 1
ATOM 1432 O O . ALA A 1 179 ? -12.015 7.777 13.112 1.00 85.69 179 ALA A O 1
ATOM 1433 N N . PRO A 1 180 ? -12.661 6.645 14.951 1.00 86.25 180 PRO A N 1
ATOM 1434 C CA . PRO A 1 180 ? -14.003 6.330 14.462 1.00 86.25 180 PRO A CA 1
ATOM 1435 C C . PRO A 1 180 ? -14.754 7.567 13.948 1.00 86.25 180 PRO A C 1
ATOM 1437 O O . PRO A 1 180 ? -14.739 8.630 14.578 1.00 86.25 180 PRO A O 1
ATOM 1440 N N . GLY A 1 181 ? -15.389 7.447 12.782 1.00 87.25 181 GLY A N 1
ATOM 1441 C CA . GLY A 1 181 ? -16.139 8.525 12.132 1.00 87.25 181 GLY A CA 1
ATOM 1442 C C . GLY A 1 181 ? -15.279 9.663 11.569 1.00 87.25 181 GLY A C 1
ATOM 1443 O O . GLY A 1 181 ? -15.821 10.694 11.162 1.00 87.25 181 GLY A O 1
ATOM 1444 N N . ARG A 1 182 ? -13.945 9.527 11.568 1.00 90.19 182 ARG A N 1
ATOM 1445 C CA . ARG A 1 182 ? -13.025 10.500 10.964 1.00 90.19 182 ARG A CA 1
ATOM 1446 C C . ARG A 1 182 ? -12.577 10.061 9.580 1.00 90.19 182 ARG A C 1
ATOM 1448 O O . ARG A 1 182 ? -12.553 8.880 9.241 1.00 90.19 182 ARG A O 1
ATOM 1455 N N . LYS A 1 183 ? -12.188 11.064 8.801 1.00 93.38 183 LYS A N 1
ATOM 1456 C CA . LYS A 1 183 ? -11.707 10.940 7.434 1.00 93.38 183 LYS A CA 1
ATOM 1457 C C . LYS A 1 183 ? -10.392 11.689 7.318 1.00 93.38 183 LYS A C 1
ATOM 1459 O O . LYS A 1 183 ? -10.337 12.856 7.695 1.00 93.38 183 LYS A O 1
ATOM 1464 N N . GLU A 1 184 ? -9.367 11.024 6.807 1.00 92.81 184 GLU A N 1
ATOM 1465 C CA . GLU A 1 184 ? -8.013 11.564 6.697 1.00 92.81 184 GLU A CA 1
ATOM 1466 C C . GLU A 1 184 ? -7.403 11.233 5.332 1.00 92.81 184 GLU A C 1
ATOM 1468 O O . GLU A 1 184 ? -7.736 10.227 4.699 1.00 92.81 184 GLU A O 1
ATOM 1473 N N . LEU A 1 185 ? -6.485 12.088 4.883 1.00 92.88 185 LEU A N 1
ATOM 1474 C CA . LEU A 1 185 ? -5.667 11.834 3.703 1.00 92.88 185 LEU A CA 1
ATOM 1475 C C . LEU A 1 185 ? -4.339 11.220 4.150 1.00 92.88 185 LEU A C 1
ATOM 1477 O O . LEU A 1 185 ? -3.541 11.881 4.813 1.00 92.88 185 LEU A O 1
ATOM 1481 N N . ILE A 1 186 ? -4.088 9.972 3.761 1.00 91.62 186 ILE A N 1
ATOM 1482 C CA . ILE A 1 186 ? -2.820 9.290 4.017 1.00 91.62 186 ILE A CA 1
ATOM 1483 C C . ILE A 1 186 ? -1.955 9.304 2.757 1.00 91.62 186 ILE A C 1
ATOM 1485 O O . ILE A 1 186 ? -2.423 9.035 1.646 1.00 91.62 186 ILE A O 1
ATOM 1489 N N . LYS A 1 187 ? -0.669 9.601 2.940 1.00 91.56 187 LYS A N 1
ATOM 1490 C CA . LYS A 1 187 ? 0.335 9.561 1.879 1.00 91.56 187 LYS A CA 1
ATOM 1491 C C . LYS A 1 187 ? 1.216 8.334 2.065 1.00 91.56 187 LYS A C 1
ATOM 1493 O O . LYS A 1 187 ? 1.972 8.239 3.033 1.00 91.56 187 LYS A O 1
ATOM 1498 N N . VAL A 1 188 ? 1.093 7.401 1.131 1.00 90.06 188 VAL A N 1
ATOM 1499 C CA . VAL A 1 188 ? 1.852 6.153 1.082 1.00 90.06 188 VAL A CA 1
ATOM 1500 C C . VAL A 1 188 ? 2.996 6.329 0.094 1.00 90.06 188 VAL A C 1
ATOM 1502 O O . VAL A 1 188 ? 2.778 6.695 -1.059 1.00 90.06 188 VAL A O 1
ATOM 1505 N N . VAL A 1 189 ? 4.216 6.073 0.545 1.00 88.75 189 VAL A N 1
ATOM 1506 C CA . VAL A 1 189 ? 5.426 6.109 -0.275 1.00 88.75 189 VAL A CA 1
ATOM 1507 C C . VAL A 1 189 ? 5.835 4.673 -0.569 1.00 88.75 189 VAL A C 1
ATOM 1509 O O . VAL A 1 189 ? 6.190 3.911 0.332 1.00 88.75 189 VAL A O 1
ATOM 1512 N N . ILE A 1 190 ? 5.748 4.291 -1.839 1.00 88.38 190 ILE A N 1
ATOM 1513 C CA . ILE A 1 190 ? 6.121 2.967 -2.326 1.00 88.38 190 ILE A CA 1
ATOM 1514 C C . ILE A 1 190 ? 7.488 3.113 -3.012 1.00 88.38 190 ILE A C 1
ATOM 1516 O O . ILE A 1 190 ? 7.545 3.709 -4.091 1.00 88.38 190 ILE A O 1
ATOM 1520 N N . PRO A 1 191 ? 8.587 2.603 -2.427 1.00 82.62 191 PRO A N 1
ATOM 1521 C CA . PRO A 1 191 ? 9.890 2.611 -3.083 1.00 82.62 191 PRO A CA 1
ATOM 1522 C C . PRO A 1 191 ? 9.794 1.762 -4.350 1.00 82.62 191 PRO A C 1
ATOM 1524 O O . PRO A 1 191 ? 9.464 0.580 -4.297 1.00 82.62 191 PRO A O 1
ATOM 1527 N N . LEU A 1 192 ? 10.023 2.370 -5.503 1.00 77.75 192 LEU A N 1
ATOM 1528 C CA . LEU A 1 192 ? 9.811 1.734 -6.790 1.00 77.75 192 LEU A CA 1
ATOM 1529 C C . LEU A 1 192 ? 10.862 2.229 -7.768 1.00 77.75 192 LEU A C 1
ATOM 1531 O O . LEU A 1 192 ? 10.670 3.218 -8.470 1.00 77.75 192 LEU A O 1
ATOM 1535 N N . ARG A 1 193 ? 11.988 1.531 -7.848 1.00 74.44 193 ARG A N 1
ATOM 1536 C CA . ARG A 1 193 ? 12.983 1.861 -8.855 1.00 74.44 193 ARG A CA 1
ATOM 1537 C C . ARG A 1 193 ? 12.642 1.153 -10.149 1.00 74.44 193 ARG A C 1
ATOM 1539 O O . ARG A 1 193 ? 12.843 -0.051 -10.299 1.00 74.44 193 ARG A O 1
ATOM 1546 N N . LEU A 1 194 ? 12.172 1.929 -11.113 1.00 69.69 194 LEU A N 1
ATOM 1547 C CA . LEU A 1 194 ? 12.104 1.466 -12.484 1.00 69.69 194 LEU A CA 1
ATOM 1548 C C . LEU A 1 194 ? 13.543 1.302 -12.989 1.00 69.69 194 LEU A C 1
ATOM 1550 O O . LEU A 1 194 ? 14.250 2.283 -13.219 1.00 69.69 194 LEU A O 1
ATOM 1554 N N . VAL A 1 195 ? 13.994 0.052 -13.082 1.00 61.81 195 VAL A N 1
ATOM 1555 C CA . VAL A 1 195 ? 15.285 -0.295 -13.667 1.00 61.81 195 VAL A CA 1
ATOM 1556 C C . VAL A 1 195 ? 15.051 -0.854 -15.052 1.00 61.81 195 VAL A C 1
ATOM 1558 O O . VAL A 1 195 ? 14.092 -1.593 -15.281 1.00 61.81 195 VAL A O 1
ATOM 1561 N N . PRO A 1 196 ? 15.922 -0.569 -16.003 1.00 52.28 196 PRO A N 1
ATOM 1562 C CA . PRO A 1 196 ? 15.807 -1.208 -17.281 1.00 52.28 196 PRO A CA 1
ATOM 1563 C C . PRO A 1 196 ? 16.519 -2.598 -17.137 1.00 52.28 196 PRO A C 1
ATOM 1565 O O . PRO A 1 196 ? 17.492 -2.771 -16.401 1.00 52.28 196 PRO A O 1
ATOM 1568 N N . TYR A 1 197 ? 15.937 -3.660 -17.713 1.00 44.72 197 TYR A N 1
ATOM 1569 C CA . TYR A 1 197 ? 16.188 -5.092 -17.407 1.00 44.72 197 TYR A CA 1
ATOM 1570 C C . TYR A 1 197 ? 17.653 -5.613 -17.450 1.00 44.72 197 TYR A C 1
ATOM 1572 O O . TYR A 1 197 ? 17.954 -6.589 -16.766 1.00 44.72 197 TYR A O 1
ATOM 1580 N N . SER A 1 198 ? 18.587 -4.996 -18.189 1.00 42.31 198 SER A N 1
ATOM 1581 C CA . SER A 1 198 ? 19.954 -5.523 -18.391 1.00 42.31 198 SER A CA 1
ATOM 1582 C C . SER A 1 198 ? 20.896 -5.348 -17.187 1.00 42.31 198 SER A C 1
ATOM 1584 O O . SER A 1 198 ? 21.974 -5.941 -17.1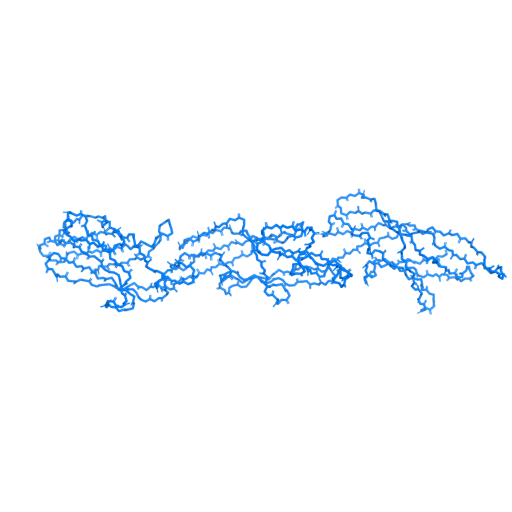74 1.00 42.31 198 SER A O 1
ATOM 1586 N N . ASN A 1 199 ? 20.477 -4.606 -16.152 1.00 43.66 199 ASN A N 1
ATOM 1587 C CA . ASN A 1 199 ? 21.247 -4.378 -14.919 1.00 43.66 199 ASN A CA 1
ATOM 1588 C C . ASN A 1 199 ? 20.877 -5.311 -13.747 1.00 43.66 199 ASN A C 1
ATOM 1590 O O . ASN A 1 199 ? 21.558 -5.285 -12.726 1.00 43.66 199 ASN A O 1
ATOM 1594 N N . ILE A 1 200 ? 19.828 -6.142 -13.854 1.00 44.19 200 ILE A N 1
ATOM 1595 C CA . ILE A 1 200 ? 19.416 -7.035 -12.744 1.00 44.19 200 ILE A CA 1
ATOM 1596 C C . ILE A 1 200 ? 20.322 -8.281 -12.640 1.00 44.19 200 ILE A C 1
ATOM 1598 O O . ILE A 1 200 ? 20.410 -8.914 -11.595 1.00 44.19 200 ILE A O 1
ATOM 1602 N N . ALA A 1 201 ? 21.016 -8.656 -13.716 1.00 39.47 201 ALA A N 1
ATOM 1603 C CA . ALA A 1 201 ? 21.834 -9.873 -13.740 1.00 39.47 201 ALA A CA 1
ATOM 1604 C C . ALA A 1 201 ? 23.346 -9.623 -13.579 1.00 39.47 201 ALA A C 1
ATOM 1606 O O . ALA A 1 201 ? 24.104 -10.580 -13.445 1.00 39.47 201 ALA A O 1
ATOM 1607 N N . SER A 1 202 ? 23.803 -8.367 -13.632 1.00 39.75 202 SER A N 1
ATOM 1608 C CA . SER A 1 202 ? 25.211 -8.030 -13.906 1.00 39.75 202 SER A CA 1
ATOM 1609 C C . SER A 1 202 ? 25.863 -7.066 -12.910 1.00 39.75 202 SER A C 1
ATOM 1611 O O . SER A 1 202 ? 27.068 -6.836 -13.015 1.00 39.75 202 SER A O 1
ATOM 1613 N N . GLN A 1 203 ? 25.129 -6.527 -11.930 1.00 36.53 203 GLN A N 1
ATOM 1614 C CA . GLN A 1 203 ? 25.709 -5.652 -10.904 1.00 36.53 203 GLN A CA 1
ATOM 1615 C C . GLN A 1 203 ? 25.930 -6.395 -9.573 1.00 36.53 203 GLN A C 1
ATOM 1617 O O . GLN A 1 203 ? 25.059 -7.150 -9.146 1.00 36.53 203 GLN A O 1
ATOM 1622 N N . PRO A 1 204 ? 27.082 -6.209 -8.899 1.00 32.50 204 PRO A N 1
ATOM 1623 C CA . PRO A 1 204 ? 27.291 -6.720 -7.548 1.00 32.50 204 PRO A CA 1
ATOM 1624 C C . PRO A 1 204 ? 26.397 -5.972 -6.546 1.00 32.50 204 PRO A C 1
ATOM 1626 O O . PRO A 1 204 ? 26.334 -4.743 -6.558 1.00 32.50 204 PRO A O 1
ATOM 1629 N N . TYR A 1 205 ? 25.730 -6.724 -5.666 1.00 37.25 205 TYR A N 1
ATOM 1630 C CA . TYR A 1 205 ? 24.789 -6.206 -4.667 1.00 37.25 205 TYR A CA 1
ATOM 1631 C C . TYR A 1 205 ? 25.432 -6.128 -3.264 1.00 37.25 205 TYR A C 1
ATOM 1633 O O . TYR A 1 205 ? 26.169 -7.039 -2.884 1.00 37.25 205 TYR A O 1
ATOM 1641 N N . PRO A 1 206 ? 25.178 -5.069 -2.476 1.00 36.47 206 PRO A N 1
ATOM 1642 C CA . PRO A 1 206 ? 25.742 -4.841 -1.162 1.00 36.47 206 PRO A CA 1
ATOM 1643 C C . PRO A 1 206 ? 24.882 -5.497 -0.086 1.00 36.47 206 PRO A C 1
ATOM 1645 O O . PRO A 1 206 ? 23.675 -5.689 -0.217 1.00 36.47 206 PRO A O 1
ATOM 1648 N N . TYR A 1 207 ? 25.561 -5.816 1.003 1.00 35.56 207 TYR A N 1
ATOM 1649 C CA . TYR A 1 207 ? 25.069 -6.521 2.172 1.00 35.56 207 TYR A CA 1
ATOM 1650 C C . TYR A 1 207 ? 24.923 -5.531 3.333 1.00 35.56 207 TYR A C 1
ATOM 1652 O O . TYR A 1 207 ? 25.832 -4.739 3.590 1.00 35.56 207 TYR A O 1
ATOM 1660 N N . VAL A 1 208 ? 23.796 -5.583 4.047 1.00 36.22 208 VAL A N 1
ATOM 1661 C CA . VAL A 1 208 ? 23.591 -4.819 5.284 1.00 36.22 208 VAL A CA 1
ATOM 1662 C C . VAL A 1 208 ? 24.103 -5.652 6.454 1.00 36.22 208 VAL A C 1
ATOM 1664 O O . VAL A 1 208 ? 23.531 -6.689 6.786 1.00 36.22 208 VAL A O 1
ATOM 1667 N N . ASP A 1 209 ? 25.175 -5.187 7.096 1.00 37.81 209 ASP A N 1
ATOM 1668 C CA . ASP A 1 209 ? 25.641 -5.750 8.362 1.00 37.81 209 ASP A CA 1
ATOM 1669 C C . ASP A 1 209 ? 24.720 -5.261 9.494 1.00 37.81 209 ASP A C 1
ATOM 1671 O O . ASP A 1 209 ? 24.872 -4.153 10.022 1.00 37.81 209 ASP A O 1
ATOM 1675 N N . LEU A 1 210 ? 23.719 -6.086 9.821 1.00 39.44 210 LEU A N 1
ATOM 1676 C CA . LEU A 1 210 ? 22.686 -5.806 10.825 1.00 39.44 210 LEU A CA 1
ATOM 1677 C C . LEU A 1 210 ? 23.252 -5.565 12.236 1.00 39.44 210 LEU A C 1
ATOM 1679 O O . LEU A 1 210 ? 22.589 -4.916 13.041 1.00 39.44 210 LEU A O 1
ATOM 1683 N N . GLU A 1 211 ? 24.467 -6.032 12.542 1.00 38.12 211 GLU A N 1
ATOM 1684 C CA . GLU A 1 211 ? 25.075 -5.855 13.868 1.00 38.12 211 GLU A CA 1
ATOM 1685 C C . GLU A 1 211 ? 25.738 -4.488 14.039 1.00 38.12 211 GLU A C 1
ATOM 1687 O O . GLU A 1 211 ? 25.835 -3.980 15.156 1.00 38.12 211 GLU A O 1
ATOM 1692 N N . LYS A 1 212 ? 26.204 -3.875 12.945 1.00 36.06 212 LYS A N 1
ATOM 1693 C CA . LYS A 1 212 ? 27.056 -2.679 13.026 1.00 36.06 212 LYS A CA 1
ATOM 1694 C C . LYS A 1 212 ? 26.332 -1.368 12.742 1.00 36.06 212 LYS A C 1
ATOM 1696 O O . LYS A 1 212 ? 26.912 -0.318 12.994 1.00 36.06 212 LYS A O 1
ATOM 1701 N N . GLN A 1 213 ? 25.099 -1.404 12.230 1.00 36.75 213 GLN A N 1
ATOM 1702 C CA . GLN A 1 213 ? 24.324 -0.210 11.846 1.00 36.75 213 GLN A CA 1
ATOM 1703 C C . GLN A 1 213 ? 25.105 0.786 10.955 1.00 36.75 213 GLN A C 1
ATOM 1705 O O . GLN A 1 213 ? 24.905 1.997 11.036 1.00 36.75 213 GLN A O 1
ATOM 1710 N N . ILE A 1 214 ? 25.998 0.295 10.089 1.00 26.81 214 ILE A N 1
ATOM 1711 C CA . ILE A 1 214 ? 26.752 1.122 9.133 1.00 26.81 214 ILE A CA 1
ATOM 1712 C C . ILE A 1 214 ? 26.433 0.663 7.713 1.00 26.81 214 ILE A C 1
ATOM 1714 O O . ILE A 1 214 ? 26.476 -0.529 7.417 1.00 26.81 214 ILE A O 1
ATOM 1718 N N . ILE A 1 215 ? 26.151 1.618 6.825 1.00 34.16 215 ILE A N 1
ATOM 1719 C CA . ILE A 1 215 ? 25.975 1.373 5.391 1.00 34.16 215 ILE A CA 1
ATOM 1720 C C . ILE A 1 215 ? 27.354 1.435 4.737 1.00 34.16 215 ILE A C 1
ATOM 1722 O O . ILE A 1 215 ? 27.988 2.491 4.716 1.00 34.16 215 ILE A O 1
ATOM 1726 N N . VAL A 1 216 ? 27.822 0.312 4.194 1.00 31.55 216 VAL A N 1
ATOM 1727 C CA . VAL A 1 216 ? 29.066 0.259 3.420 1.00 31.55 216 VAL A CA 1
ATOM 1728 C C . VAL A 1 216 ? 28.698 0.171 1.936 1.00 31.55 216 VAL A C 1
ATOM 1730 O O . VAL A 1 216 ? 28.271 -0.875 1.464 1.00 31.55 216 VAL A O 1
ATOM 1733 N N . ASN A 1 217 ? 28.886 1.287 1.225 1.00 31.92 217 ASN A N 1
ATOM 1734 C CA . ASN A 1 217 ? 28.617 1.523 -0.203 1.00 31.92 217 ASN A CA 1
ATOM 1735 C C . ASN A 1 217 ? 27.150 1.485 -0.686 1.00 31.92 217 ASN A C 1
ATOM 1737 O O . ASN A 1 217 ? 26.378 0.568 -0.430 1.00 31.92 217 ASN A O 1
ATOM 1741 N N . LEU A 1 218 ? 26.813 2.526 -1.457 1.00 37.19 218 LEU A N 1
ATOM 1742 C CA . LEU A 1 218 ? 25.553 2.764 -2.161 1.00 37.19 218 LEU A CA 1
ATOM 1743 C C . LEU A 1 218 ? 25.323 1.715 -3.257 1.00 37.19 218 LEU A C 1
ATOM 1745 O O . LEU A 1 218 ? 25.891 1.833 -4.340 1.00 37.19 218 LEU A O 1
ATOM 1749 N N . VAL A 1 219 ? 24.435 0.753 -3.035 1.00 36.31 219 VAL A N 1
ATOM 1750 C CA . VAL A 1 219 ? 23.730 0.087 -4.139 1.00 36.31 219 VAL A CA 1
ATOM 1751 C C . VAL A 1 219 ? 22.317 -0.255 -3.670 1.00 36.31 219 VAL A C 1
ATOM 1753 O O . VAL A 1 219 ? 22.051 -0.420 -2.482 1.00 36.31 219 VAL A O 1
ATOM 1756 N N . LEU A 1 220 ? 21.407 -0.302 -4.629 1.00 42.00 220 LEU A N 1
ATOM 1757 C CA . LEU A 1 220 ? 19.973 -0.420 -4.427 1.00 42.00 220 LEU A CA 1
ATOM 1758 C C . LEU A 1 220 ? 19.585 -1.840 -4.064 1.00 42.00 220 LEU A C 1
ATOM 1760 O O . LEU A 1 220 ? 20.103 -2.794 -4.641 1.00 42.00 220 LEU A O 1
ATOM 1764 N N . ASP A 1 221 ? 18.623 -1.946 -3.161 1.00 46.66 221 ASP A N 1
ATOM 1765 C CA . ASP A 1 221 ? 17.989 -3.204 -2.820 1.00 46.66 221 ASP A CA 1
ATOM 1766 C C . ASP A 1 221 ? 17.271 -3.779 -4.065 1.00 46.66 221 ASP A C 1
ATOM 1768 O O . ASP A 1 221 ? 16.372 -3.119 -4.610 1.00 46.66 221 ASP A O 1
ATOM 1772 N N . PRO A 1 222 ? 17.659 -4.969 -4.569 1.00 53.12 222 PRO A N 1
ATOM 1773 C CA . PRO A 1 222 ? 16.986 -5.612 -5.695 1.00 53.12 222 PRO A CA 1
ATOM 1774 C C . PRO A 1 222 ? 15.508 -5.909 -5.404 1.00 53.12 222 PRO A C 1
ATOM 1776 O O . PRO A 1 222 ? 14.744 -6.100 -6.351 1.00 53.12 222 PRO A O 1
ATOM 1779 N N . GLU A 1 223 ? 15.081 -5.897 -4.134 1.00 57.56 223 GLU A N 1
ATOM 1780 C CA . GLU A 1 223 ? 13.671 -6.014 -3.759 1.00 57.56 223 GLU A CA 1
ATOM 1781 C C . GLU A 1 223 ? 12.811 -4.858 -4.277 1.00 57.56 223 GLU A C 1
ATOM 1783 O O . GLU A 1 223 ? 11.621 -5.066 -4.478 1.00 57.56 223 GLU A O 1
ATOM 1788 N N . PHE A 1 224 ? 13.382 -3.674 -4.549 1.00 60.59 224 PHE A N 1
ATOM 1789 C CA . PHE A 1 224 ? 12.620 -2.497 -4.997 1.00 60.59 224 PHE A CA 1
ATOM 1790 C C . PHE A 1 224 ? 12.760 -2.176 -6.489 1.00 60.59 224 PHE A C 1
ATOM 1792 O O . PHE A 1 224 ? 12.263 -1.145 -6.952 1.00 60.59 224 PHE A O 1
ATOM 1799 N N . ALA A 1 225 ? 13.436 -3.036 -7.252 1.00 66.75 225 ALA A N 1
ATOM 1800 C CA . ALA A 1 225 ? 13.750 -2.812 -8.657 1.00 66.75 225 ALA A CA 1
ATOM 1801 C C . ALA A 1 225 ? 12.807 -3.590 -9.589 1.00 66.75 225 ALA A C 1
ATOM 1803 O O . ALA A 1 225 ? 12.670 -4.809 -9.473 1.00 66.75 225 ALA A O 1
ATOM 1804 N N . ILE A 1 226 ? 12.188 -2.908 -10.560 1.00 65.25 226 ILE A N 1
ATOM 1805 C CA . ILE A 1 226 ? 11.296 -3.544 -11.544 1.00 65.25 226 ILE A CA 1
ATOM 1806 C C . ILE A 1 226 ? 11.565 -3.087 -12.991 1.00 65.25 226 ILE A C 1
ATOM 1808 O O . ILE A 1 226 ? 11.968 -1.942 -13.199 1.00 65.25 226 ILE A O 1
ATOM 1812 N N . PRO A 1 227 ? 11.358 -3.962 -14.000 1.00 63.28 227 PRO A N 1
ATOM 1813 C CA . PRO A 1 227 ? 11.682 -3.684 -15.402 1.00 63.28 227 PRO A CA 1
ATOM 1814 C C . PRO A 1 227 ? 10.836 -2.612 -16.099 1.00 63.28 227 PRO A C 1
ATOM 1816 O O . PRO A 1 227 ? 9.708 -2.861 -16.499 1.00 63.28 227 PRO A O 1
ATOM 1819 N N . MET A 1 228 ? 11.468 -1.502 -16.473 1.00 66.81 228 MET A N 1
ATOM 1820 C CA . MET A 1 228 ? 10.880 -0.389 -17.245 1.00 66.81 228 MET A CA 1
ATOM 1821 C C . MET A 1 228 ? 10.147 -0.766 -18.546 1.00 66.81 228 MET A C 1
ATOM 1823 O O . MET A 1 228 ? 9.326 0.010 -19.033 1.00 66.81 228 MET A O 1
ATOM 1827 N N . LEU A 1 229 ? 10.466 -1.921 -19.138 1.00 58.53 229 LEU A N 1
ATOM 1828 C CA . LEU A 1 229 ? 9.970 -2.351 -20.450 1.00 58.53 229 LEU A CA 1
ATOM 1829 C C . LEU A 1 229 ? 8.653 -3.139 -20.395 1.00 58.53 229 LEU A C 1
ATOM 1831 O O . LEU A 1 229 ? 8.167 -3.571 -21.439 1.00 58.53 229 LEU A O 1
ATOM 1835 N N . ARG A 1 230 ? 8.062 -3.343 -19.211 1.00 67.25 230 ARG A N 1
ATOM 1836 C CA . ARG A 1 230 ? 6.760 -4.011 -19.078 1.00 67.25 230 ARG A CA 1
ATOM 1837 C C . ARG A 1 230 ? 5.761 -3.156 -18.312 1.00 67.25 230 ARG A C 1
ATOM 1839 O O . ARG A 1 230 ? 6.136 -2.285 -17.535 1.00 67.25 230 ARG A O 1
ATOM 1846 N N . GLU A 1 231 ? 4.480 -3.429 -18.537 1.00 77.06 231 GLU A N 1
ATOM 1847 C CA . GLU A 1 231 ? 3.427 -2.903 -17.671 1.00 77.06 231 GLU A CA 1
ATOM 1848 C C . GLU A 1 231 ? 3.569 -3.517 -16.277 1.00 77.06 231 GLU A C 1
ATOM 1850 O O . GLU A 1 231 ? 3.751 -4.730 -16.141 1.00 77.06 231 GLU A O 1
ATOM 1855 N N . HIS A 1 232 ? 3.443 -2.676 -15.256 1.00 82.38 232 HIS A N 1
ATOM 1856 C CA . HIS A 1 232 ? 3.433 -3.089 -13.863 1.00 82.38 232 HIS A CA 1
ATOM 1857 C C . HIS A 1 232 ? 2.077 -2.832 -13.232 1.00 82.38 232 HIS A C 1
ATOM 1859 O O . HIS A 1 232 ? 1.469 -1.774 -13.414 1.00 82.38 232 HIS A O 1
ATOM 1865 N N . THR A 1 233 ? 1.608 -3.808 -12.460 1.00 89.88 233 THR A N 1
ATOM 1866 C CA . THR A 1 233 ? 0.381 -3.684 -11.675 1.00 89.88 233 THR A CA 1
ATOM 1867 C C . THR A 1 233 ? 0.735 -3.535 -10.207 1.00 89.88 233 THR A C 1
ATOM 1869 O O . THR A 1 233 ? 1.379 -4.405 -9.626 1.00 89.88 233 THR A O 1
ATOM 1872 N N . ILE A 1 234 ? 0.253 -2.456 -9.602 1.00 91.88 234 ILE A N 1
ATOM 1873 C CA . ILE A 1 234 ? 0.395 -2.181 -8.177 1.00 91.88 234 ILE A CA 1
ATOM 1874 C C . ILE A 1 234 ? -0.990 -2.273 -7.550 1.00 91.88 234 ILE A C 1
ATOM 1876 O O . ILE A 1 234 ? -1.920 -1.593 -7.985 1.00 91.88 234 ILE A O 1
ATOM 1880 N N . ILE A 1 235 ? -1.131 -3.141 -6.554 1.00 94.50 235 ILE A N 1
ATOM 1881 C CA . ILE A 1 235 ? -2.361 -3.318 -5.781 1.00 94.50 235 ILE A CA 1
ATOM 1882 C C . ILE A 1 235 ? -2.098 -2.795 -4.379 1.00 94.50 235 ILE A C 1
ATOM 1884 O O . ILE A 1 235 ? -1.154 -3.230 -3.726 1.00 94.50 235 ILE A O 1
ATOM 1888 N N . ILE A 1 236 ? -2.938 -1.876 -3.922 1.00 94.12 236 ILE A N 1
ATOM 1889 C CA . ILE A 1 236 ? -2.916 -1.348 -2.562 1.00 94.12 236 ILE A CA 1
ATOM 1890 C C . ILE A 1 236 ? -4.192 -1.818 -1.884 1.00 94.12 236 ILE A C 1
ATOM 1892 O O . ILE A 1 236 ? -5.283 -1.375 -2.236 1.00 94.12 236 ILE A O 1
ATOM 1896 N N . ASN A 1 237 ? -4.052 -2.744 -0.947 1.00 92.62 237 ASN A N 1
ATOM 1897 C CA . ASN A 1 237 ? -5.149 -3.291 -0.171 1.00 92.62 237 ASN A CA 1
ATOM 1898 C C . ASN A 1 237 ? -5.199 -2.583 1.186 1.00 92.62 237 ASN A C 1
ATOM 1900 O O . ASN A 1 237 ? -4.241 -2.665 1.952 1.00 92.62 237 ASN A O 1
ATOM 1904 N N . VAL A 1 238 ? -6.299 -1.887 1.464 1.00 91.12 238 VAL A N 1
ATOM 1905 C CA . VAL A 1 238 ? -6.555 -1.197 2.733 1.00 91.12 238 VAL A CA 1
ATOM 1906 C C . VAL A 1 238 ? -7.696 -1.923 3.438 1.00 91.12 238 VAL A C 1
ATOM 1908 O O . VAL A 1 238 ? -8.853 -1.766 3.051 1.00 91.12 238 VAL A O 1
ATOM 1911 N N . SER A 1 239 ? -7.362 -2.758 4.423 1.00 84.75 239 SER A N 1
ATOM 1912 C CA . SER A 1 239 ? -8.296 -3.592 5.196 1.00 84.75 239 SER A CA 1
ATOM 1913 C C . SER A 1 239 ? -9.353 -4.296 4.329 1.00 84.75 239 SER A C 1
ATOM 1915 O O . SER A 1 239 ? -10.541 -4.288 4.636 1.00 84.75 239 SER A O 1
ATOM 1917 N N . GLY A 1 240 ? -8.923 -4.893 3.212 1.00 84.69 240 GLY A N 1
ATOM 1918 C CA . GLY A 1 240 ? -9.781 -5.629 2.279 1.00 84.69 240 GLY A CA 1
ATOM 1919 C C . GLY A 1 240 ? -10.263 -4.832 1.062 1.00 84.69 240 GLY A C 1
ATOM 1920 O O . GLY A 1 240 ? -10.747 -5.440 0.110 1.00 84.69 240 GLY A O 1
ATOM 1921 N N . VAL A 1 241 ? -10.098 -3.506 1.038 1.00 88.38 241 VAL A N 1
ATOM 1922 C CA . VAL A 1 241 ? -10.445 -2.665 -0.121 1.00 88.38 241 VAL A CA 1
ATOM 1923 C C . VAL A 1 241 ? -9.239 -2.522 -1.046 1.00 88.38 241 VAL A C 1
ATOM 1925 O O . VAL A 1 241 ? -8.204 -2.000 -0.637 1.00 88.38 241 VAL A O 1
ATOM 1928 N N . GLU A 1 242 ? -9.365 -2.955 -2.301 1.00 93.81 242 GLU A N 1
ATOM 1929 C CA . GLU A 1 242 ? -8.269 -2.930 -3.276 1.00 93.81 242 GLU A CA 1
ATOM 1930 C C . GLU A 1 242 ? -8.306 -1.711 -4.204 1.00 93.81 242 GLU A C 1
ATOM 1932 O O . GLU A 1 242 ? -9.291 -1.457 -4.898 1.00 93.81 242 GLU A O 1
ATOM 1937 N N . HIS A 1 243 ? -7.172 -1.017 -4.296 1.00 94.62 243 HIS A N 1
ATOM 1938 C CA . HIS A 1 243 ? -6.899 0.022 -5.288 1.00 94.62 243 HIS A CA 1
ATOM 1939 C C . HIS A 1 243 ? -5.848 -0.476 -6.267 1.00 94.62 243 HIS A C 1
ATOM 1941 O O . HIS A 1 243 ? -4.771 -0.909 -5.859 1.00 94.62 243 HIS A O 1
ATOM 1947 N N . LYS A 1 244 ? -6.136 -0.392 -7.567 1.00 94.69 244 LYS A N 1
ATOM 1948 C CA . LYS A 1 244 ? -5.218 -0.831 -8.621 1.00 94.69 244 LYS A CA 1
ATOM 1949 C C . LYS A 1 244 ? -4.630 0.362 -9.363 1.00 94.69 244 LYS A C 1
ATOM 1951 O O . LYS A 1 244 ? -5.358 1.121 -9.997 1.00 94.69 244 LYS A O 1
ATOM 1956 N N . ILE A 1 245 ? -3.307 0.459 -9.357 1.00 91.25 245 ILE A N 1
ATOM 1957 C CA . ILE A 1 245 ? -2.532 1.396 -10.170 1.00 91.25 245 ILE A CA 1
ATOM 1958 C C . ILE A 1 245 ? -1.811 0.591 -11.249 1.00 91.25 245 ILE A C 1
ATOM 1960 O O . ILE A 1 245 ? -1.258 -0.478 -10.987 1.00 91.25 245 ILE A O 1
ATOM 1964 N N . ARG A 1 246 ? -1.831 1.097 -12.482 1.00 88.00 246 ARG A N 1
ATOM 1965 C CA . ARG A 1 246 ? -1.049 0.538 -13.584 1.00 88.00 246 ARG A CA 1
ATOM 1966 C C . ARG A 1 246 ? 0.030 1.529 -13.964 1.00 88.00 246 ARG A C 1
ATOM 1968 O O . ARG A 1 246 ? -0.278 2.680 -14.267 1.00 88.00 246 ARG A O 1
ATOM 1975 N N . ILE A 1 247 ? 1.270 1.067 -13.965 1.00 78.31 247 ILE A N 1
ATOM 1976 C CA . ILE A 1 247 ? 2.383 1.814 -14.537 1.00 78.31 247 ILE A CA 1
ATOM 1977 C C . ILE A 1 247 ? 2.617 1.224 -15.926 1.00 78.31 247 ILE A C 1
ATOM 1979 O O . ILE A 1 247 ? 3.007 0.058 -16.021 1.00 78.31 247 ILE A O 1
ATOM 1983 N N . PRO A 1 248 ? 2.321 1.971 -17.004 1.00 69.88 248 PRO A N 1
ATOM 1984 C CA . PRO A 1 248 ? 2.560 1.482 -18.352 1.00 69.88 248 PRO A CA 1
ATOM 1985 C C . PRO A 1 248 ? 4.067 1.300 -18.591 1.00 69.88 248 PRO A C 1
ATOM 1987 O O . PRO A 1 248 ? 4.872 1.961 -17.927 1.00 69.88 248 PRO A O 1
ATOM 1990 N N . PRO A 1 249 ? 4.463 0.460 -19.563 1.00 69.12 249 PRO A N 1
ATOM 1991 C CA . PRO A 1 249 ? 5.857 0.388 -19.973 1.00 69.12 249 PRO A CA 1
ATOM 1992 C C . PRO A 1 249 ? 6.334 1.771 -20.420 1.00 69.12 249 PRO A C 1
ATOM 1994 O O . PRO A 1 249 ? 5.579 2.568 -20.995 1.00 69.12 249 PRO A O 1
ATOM 1997 N N . ILE A 1 250 ? 7.607 2.061 -20.177 1.00 65.38 250 ILE A N 1
ATOM 1998 C CA . ILE A 1 250 ? 8.194 3.302 -20.659 1.00 65.38 250 ILE A CA 1
ATOM 1999 C C . ILE A 1 250 ? 8.323 3.212 -22.172 1.00 65.38 250 ILE A C 1
ATOM 2001 O O . ILE A 1 250 ? 9.007 2.342 -22.707 1.00 65.38 250 ILE A O 1
ATOM 2005 N N . ASN A 1 251 ? 7.673 4.148 -22.855 1.00 63.53 251 ASN A N 1
ATOM 2006 C CA . ASN A 1 251 ? 7.873 4.356 -24.273 1.00 63.53 251 ASN A CA 1
ATOM 2007 C C . ASN A 1 251 ? 8.978 5.399 -24.454 1.00 63.53 251 ASN A C 1
ATOM 2009 O O . ASN A 1 251 ? 8.830 6.541 -24.011 1.00 63.53 251 ASN A O 1
ATOM 2013 N N . VAL A 1 252 ? 10.081 4.989 -25.073 1.00 71.00 252 VAL A N 1
ATOM 2014 C CA . VAL A 1 252 ? 11.141 5.896 -25.508 1.00 71.00 252 VAL A CA 1
ATOM 2015 C C . VAL A 1 252 ? 10.913 6.150 -26.987 1.00 71.00 252 VAL A C 1
ATOM 2017 O O . VAL A 1 252 ? 11.094 5.256 -27.812 1.00 71.00 252 VAL A O 1
ATOM 2020 N N . ASN A 1 253 ? 10.494 7.367 -27.323 1.00 73.00 253 ASN A N 1
ATOM 2021 C CA . ASN A 1 253 ? 10.348 7.754 -28.717 1.00 73.00 253 ASN A CA 1
ATOM 2022 C C . ASN A 1 253 ? 11.685 8.306 -29.211 1.00 73.00 253 ASN A C 1
ATOM 2024 O O . ASN A 1 253 ? 12.140 9.340 -28.717 1.00 73.00 253 ASN A O 1
ATOM 2028 N N . CYS A 1 254 ? 12.308 7.627 -30.172 1.00 83.38 254 CYS A N 1
ATOM 2029 C CA . CYS A 1 254 ? 13.550 8.076 -30.781 1.00 83.38 254 CYS A CA 1
ATOM 2030 C C . CYS A 1 254 ? 13.331 8.454 -32.245 1.00 83.38 254 CYS A C 1
ATOM 2032 O O . CYS A 1 254 ? 12.902 7.646 -33.067 1.00 83.38 254 CYS A O 1
ATOM 2034 N N . ARG A 1 255 ? 13.716 9.680 -32.597 1.00 88.12 255 ARG A N 1
ATOM 2035 C CA . ARG A 1 255 ? 13.795 10.141 -33.983 1.00 88.12 255 ARG A CA 1
ATOM 2036 C C . ARG A 1 255 ? 15.255 10.224 -34.400 1.00 88.12 255 ARG A C 1
ATOM 2038 O O . ARG A 1 255 ? 16.007 11.008 -33.828 1.00 88.12 255 ARG A O 1
ATOM 2045 N N . VAL A 1 256 ? 15.652 9.470 -35.424 1.00 90.69 256 VAL A N 1
ATOM 2046 C CA . VAL A 1 256 ? 16.989 9.625 -36.014 1.00 90.69 256 VAL A CA 1
ATOM 2047 C C . VAL A 1 256 ? 17.080 10.996 -36.683 1.00 90.69 256 VAL A C 1
ATOM 2049 O O . VAL A 1 256 ? 16.225 11.366 -37.488 1.00 90.69 256 VAL A O 1
ATOM 2052 N N . LEU A 1 257 ? 18.096 11.766 -36.304 1.00 92.44 257 LEU A N 1
ATOM 2053 C CA . LEU A 1 257 ? 18.376 13.097 -36.837 1.00 92.44 257 LEU A CA 1
ATOM 2054 C C . LEU A 1 257 ? 19.429 13.045 -37.939 1.00 92.44 257 LEU A C 1
ATOM 2056 O O . LEU A 1 257 ? 19.304 13.748 -38.936 1.00 92.44 257 LEU A O 1
ATOM 2060 N N . ASN A 1 258 ? 20.478 12.250 -37.733 1.00 94.06 258 ASN A N 1
ATOM 2061 C CA . ASN A 1 258 ? 21.579 12.115 -38.676 1.00 94.06 258 ASN A CA 1
ATOM 2062 C C . ASN A 1 258 ? 22.286 10.769 -38.498 1.00 94.06 258 ASN A C 1
ATOM 2064 O O . ASN A 1 258 ? 22.371 10.256 -37.383 1.00 94.06 258 ASN A O 1
ATOM 2068 N N . VAL A 1 259 ? 22.847 10.248 -39.586 1.00 93.62 259 VAL A N 1
ATOM 2069 C CA . VAL A 1 259 ? 23.739 9.086 -39.576 1.00 93.62 259 VAL A CA 1
ATOM 2070 C C . VAL A 1 259 ? 25.017 9.486 -40.295 1.00 93.62 259 VAL A C 1
ATOM 2072 O O . VAL A 1 259 ? 25.023 9.702 -41.505 1.00 93.62 259 VAL A O 1
ATOM 2075 N N . GLU A 1 260 ? 26.097 9.629 -39.536 1.00 94.25 260 GLU A N 1
ATOM 2076 C CA . GLU A 1 260 ? 27.406 9.954 -40.080 1.00 94.25 260 GLU A CA 1
ATOM 2077 C C . GLU A 1 260 ? 28.057 8.683 -40.616 1.00 94.25 260 GLU A C 1
ATOM 2079 O O . GLU A 1 260 ? 28.236 7.703 -39.890 1.00 94.25 260 GLU A O 1
ATOM 2084 N N . LYS A 1 261 ? 28.411 8.701 -41.901 1.00 92.25 261 LYS A N 1
ATOM 2085 C CA . LYS A 1 261 ? 29.034 7.569 -42.580 1.00 92.25 261 LYS A CA 1
ATOM 2086 C C . LYS A 1 261 ? 30.181 8.012 -43.474 1.00 92.25 261 LYS A C 1
ATOM 2088 O O . LYS A 1 261 ? 30.129 9.082 -44.077 1.00 92.25 261 LYS A O 1
ATOM 2093 N N . ILE A 1 262 ? 31.188 7.155 -43.596 1.00 93.44 262 ILE A N 1
ATOM 2094 C CA . ILE A 1 262 ? 32.305 7.323 -44.531 1.00 93.44 262 ILE A CA 1
ATOM 2095 C C . ILE A 1 262 ? 32.435 6.096 -45.424 1.00 93.44 262 ILE A C 1
ATOM 2097 O O . ILE A 1 262 ? 32.081 4.988 -45.025 1.00 93.44 262 ILE A O 1
ATOM 2101 N N . MET A 1 263 ? 32.955 6.287 -46.633 1.00 91.75 263 MET A N 1
ATOM 2102 C CA . MET A 1 263 ? 33.273 5.175 -47.521 1.00 91.75 263 MET A CA 1
ATOM 2103 C C . MET A 1 263 ? 34.684 4.670 -47.221 1.00 91.75 263 MET A C 1
ATOM 2105 O O . MET A 1 263 ? 35.648 5.434 -47.272 1.00 91.75 263 MET A O 1
ATOM 2109 N N . VAL A 1 264 ? 34.805 3.378 -46.944 1.00 93.00 264 VAL A N 1
ATOM 2110 C CA . VAL A 1 264 ? 36.075 2.670 -46.775 1.00 93.00 264 VAL A CA 1
ATOM 2111 C C . VAL A 1 264 ? 36.205 1.592 -47.847 1.00 93.00 264 VAL A C 1
ATOM 2113 O O . VAL A 1 264 ? 35.216 1.184 -48.452 1.00 93.00 264 VAL A O 1
ATOM 2116 N N . ARG A 1 265 ? 37.431 1.145 -48.128 1.00 91.88 265 ARG A N 1
ATOM 2117 C CA . ARG A 1 265 ? 37.684 0.025 -49.044 1.00 91.88 265 ARG A CA 1
ATOM 2118 C C . ARG A 1 265 ? 38.273 -1.139 -48.273 1.00 91.88 265 ARG A C 1
ATOM 2120 O O . ARG A 1 265 ? 39.149 -0.931 -47.436 1.00 91.88 265 ARG A O 1
ATOM 2127 N N . ASP A 1 266 ? 37.802 -2.344 -48.564 1.00 88.75 266 ASP A N 1
ATOM 2128 C CA . ASP A 1 266 ? 38.408 -3.552 -48.015 1.00 88.75 266 ASP A CA 1
ATOM 2129 C C . ASP A 1 266 ? 39.754 -3.873 -48.695 1.00 88.75 266 ASP A C 1
ATOM 2131 O O . ASP A 1 266 ? 40.199 -3.189 -49.622 1.00 88.75 266 ASP A O 1
ATOM 2135 N N . ALA A 1 267 ? 40.411 -4.949 -48.253 1.00 87.94 267 ALA A N 1
ATOM 2136 C CA . ALA A 1 267 ? 41.696 -5.391 -48.801 1.00 87.94 267 ALA A CA 1
ATOM 2137 C C . ALA A 1 267 ? 41.649 -5.768 -50.298 1.00 87.94 267 ALA A C 1
ATOM 2139 O O . ALA A 1 267 ? 42.696 -5.883 -50.932 1.00 87.94 267 ALA A O 1
ATOM 2140 N N . ARG A 1 268 ? 40.453 -5.972 -50.868 1.00 88.62 268 ARG A N 1
ATOM 2141 C CA . ARG A 1 268 ? 40.224 -6.270 -52.290 1.00 88.62 268 ARG A CA 1
ATOM 2142 C C . ARG A 1 268 ? 39.792 -5.030 -53.081 1.00 88.62 268 ARG A C 1
ATOM 2144 O O . ARG A 1 268 ? 39.574 -5.124 -54.285 1.00 88.62 268 ARG A O 1
ATOM 2151 N N . GLY A 1 269 ? 39.694 -3.871 -52.430 1.00 88.44 269 GLY A N 1
ATOM 2152 C CA . GLY A 1 269 ? 39.287 -2.609 -53.037 1.00 88.44 269 GLY A CA 1
ATOM 2153 C C . GLY A 1 269 ? 37.773 -2.413 -53.151 1.00 88.44 269 GLY A C 1
ATOM 2154 O O . GLY A 1 269 ? 37.358 -1.400 -53.727 1.00 88.44 269 GLY A O 1
ATOM 2155 N N . GLN A 1 270 ? 36.952 -3.323 -52.612 1.00 90.12 270 GLN A N 1
ATOM 2156 C CA . GLN A 1 270 ? 35.492 -3.208 -52.636 1.00 90.12 270 GLN A CA 1
ATOM 2157 C C . GLN A 1 270 ? 35.040 -2.098 -51.670 1.00 90.12 270 GLN A C 1
ATOM 2159 O O . GLN A 1 270 ? 35.572 -2.019 -50.560 1.00 90.12 270 GLN A O 1
ATOM 2164 N N . PRO A 1 271 ? 34.113 -1.207 -52.076 1.00 91.50 271 PRO A N 1
ATOM 2165 C CA . PRO A 1 271 ? 33.653 -0.108 -51.234 1.00 91.50 271 PRO A CA 1
ATOM 2166 C C . PRO A 1 271 ? 32.608 -0.560 -50.199 1.00 91.50 271 PRO A C 1
ATOM 2168 O O . PRO A 1 271 ? 31.661 -1.276 -50.521 1.00 91.50 271 PRO A O 1
ATOM 2171 N N . TRP A 1 272 ? 32.756 -0.067 -48.972 1.00 91.50 272 TRP A N 1
ATOM 2172 C CA . TRP A 1 272 ? 31.863 -0.286 -47.835 1.00 91.50 272 TRP A CA 1
ATOM 2173 C C . TRP A 1 272 ? 31.534 1.052 -47.174 1.00 91.50 272 TRP A C 1
ATOM 2175 O O . TRP A 1 272 ? 32.400 1.918 -47.044 1.00 91.50 272 TRP A O 1
ATOM 2185 N N . TRP A 1 273 ? 30.297 1.226 -46.727 1.00 91.38 273 TRP A N 1
ATOM 2186 C CA . TRP A 1 273 ? 29.927 2.323 -45.844 1.00 91.38 273 TRP A CA 1
ATOM 2187 C C . TRP A 1 273 ? 30.200 1.928 -44.398 1.00 91.38 273 TRP A C 1
ATOM 2189 O O . TRP A 1 273 ? 29.711 0.904 -43.933 1.00 91.38 273 TRP A O 1
ATOM 2199 N N . HIS A 1 274 ? 30.958 2.756 -43.685 1.00 92.62 274 HIS A N 1
ATOM 2200 C CA . HIS A 1 274 ? 31.195 2.640 -42.251 1.00 92.62 274 HIS A CA 1
ATOM 2201 C C . HIS A 1 274 ? 30.378 3.704 -41.520 1.00 92.62 274 HIS A C 1
ATOM 2203 O O . HIS A 1 274 ? 30.580 4.896 -41.765 1.00 92.62 274 HIS A O 1
ATOM 2209 N N . ILE A 1 275 ? 29.464 3.288 -40.643 1.00 92.81 275 ILE A N 1
ATOM 2210 C CA . ILE A 1 275 ? 28.712 4.200 -39.775 1.00 92.81 275 ILE A CA 1
ATOM 2211 C C . ILE A 1 275 ? 29.617 4.617 -38.617 1.00 92.81 275 ILE A C 1
ATOM 2213 O O . ILE A 1 275 ? 29.976 3.792 -37.783 1.00 92.81 275 ILE A O 1
ATOM 2217 N N . LEU A 1 276 ? 29.967 5.902 -38.568 1.00 93.25 276 LEU A N 1
ATOM 2218 C CA . LEU A 1 276 ? 30.788 6.479 -37.504 1.00 93.25 276 LEU A CA 1
ATOM 2219 C C . LEU A 1 276 ? 29.947 6.844 -36.284 1.00 93.25 276 LEU A C 1
ATOM 2221 O O . LEU A 1 276 ? 30.340 6.574 -35.152 1.00 93.25 276 LEU A O 1
ATOM 2225 N N . SER A 1 277 ? 28.794 7.475 -36.516 1.00 94.81 277 SER A N 1
ATOM 2226 C CA . SER A 1 277 ? 27.919 7.931 -35.443 1.00 94.81 277 SER A CA 1
ATOM 2227 C C . SER A 1 277 ? 26.457 8.006 -35.886 1.00 94.81 277 SER A C 1
ATOM 2229 O O . SER A 1 277 ? 26.141 8.228 -37.058 1.00 94.81 277 SER A O 1
ATOM 2231 N N . ILE A 1 278 ? 25.540 7.815 -34.939 1.00 94.56 278 ILE A N 1
ATOM 2232 C CA . ILE A 1 278 ? 24.096 7.967 -35.141 1.00 94.56 278 ILE A CA 1
ATOM 2233 C C . ILE A 1 278 ? 23.598 8.994 -34.140 1.00 94.56 278 ILE A C 1
ATOM 2235 O O . ILE A 1 278 ? 23.680 8.786 -32.932 1.00 94.56 278 ILE A O 1
ATOM 2239 N N . LYS A 1 279 ? 23.055 10.099 -34.642 1.00 94.38 279 LYS A N 1
ATOM 2240 C CA . LYS A 1 279 ? 22.480 11.156 -33.818 1.00 94.38 279 LYS A CA 1
ATOM 2241 C C . LYS A 1 279 ? 20.969 11.023 -33.799 1.00 94.38 279 LYS A C 1
ATOM 2243 O O . LYS A 1 279 ? 20.341 11.003 -34.858 1.00 94.38 279 LYS A O 1
ATOM 2248 N N . LEU A 1 280 ? 20.378 10.976 -32.614 1.00 92.50 280 LEU A N 1
ATOM 2249 C CA . LEU A 1 280 ? 18.938 10.844 -32.424 1.00 92.50 280 LEU A CA 1
ATOM 2250 C C . LEU A 1 280 ? 18.406 11.818 -31.373 1.00 92.50 280 LEU A C 1
ATOM 2252 O O . LEU A 1 280 ? 19.117 12.244 -30.467 1.00 92.50 280 LEU A O 1
ATOM 2256 N N . GLU A 1 281 ? 17.138 12.182 -31.518 1.00 90.25 281 GLU A N 1
ATOM 2257 C CA . GLU A 1 281 ? 16.361 12.888 -30.505 1.00 90.25 281 GLU A CA 1
ATOM 2258 C C . GLU A 1 281 ? 15.511 11.858 -29.766 1.00 90.25 281 GLU A C 1
ATOM 2260 O O . GLU A 1 281 ? 14.658 11.214 -30.378 1.00 90.25 281 GLU A O 1
ATOM 2265 N N . ALA A 1 282 ? 15.772 11.675 -28.473 1.00 84.38 282 ALA A N 1
ATOM 2266 C CA . ALA A 1 282 ? 15.049 10.757 -27.606 1.00 84.38 282 ALA A CA 1
ATOM 2267 C C . ALA A 1 282 ? 14.142 11.541 -26.656 1.00 84.38 282 ALA A C 1
ATOM 2269 O O . ALA A 1 282 ? 14.609 12.437 -25.952 1.00 84.38 282 ALA A O 1
ATOM 2270 N N . ALA A 1 283 ? 12.863 11.178 -26.609 1.00 77.44 283 ALA A N 1
ATOM 2271 C CA . ALA A 1 283 ? 11.905 11.695 -25.641 1.00 77.44 283 ALA A CA 1
ATOM 2272 C C . ALA A 1 283 ? 11.409 10.564 -24.735 1.00 77.44 283 ALA A C 1
ATOM 2274 O O . ALA A 1 283 ? 11.024 9.496 -25.221 1.00 77.44 283 ALA A O 1
ATOM 2275 N N . SER A 1 284 ? 11.399 10.810 -23.424 1.00 70.06 284 SER A N 1
ATOM 2276 C CA . SER A 1 284 ? 10.855 9.886 -22.428 1.00 70.06 284 SER A CA 1
ATOM 2277 C C . SER A 1 284 ? 9.925 10.625 -21.477 1.00 70.06 284 SER A C 1
ATOM 2279 O O . SER A 1 284 ? 10.268 11.666 -20.925 1.00 70.06 284 SER A O 1
ATOM 2281 N N . GLN A 1 285 ? 8.733 10.067 -21.277 1.00 61.41 285 GLN A N 1
ATOM 2282 C CA . GLN A 1 285 ? 7.706 10.654 -20.413 1.00 61.41 285 GLN A CA 1
ATOM 2283 C C . GLN A 1 285 ? 7.926 10.351 -18.914 1.00 61.41 285 GLN A C 1
ATOM 2285 O O . GLN A 1 285 ? 7.299 10.990 -18.075 1.00 61.41 285 GLN A O 1
ATOM 2290 N N . TRP A 1 286 ? 8.799 9.390 -18.573 1.00 56.88 286 TRP A N 1
ATOM 2291 C CA . TRP A 1 286 ? 8.939 8.845 -17.209 1.00 56.88 286 TRP A CA 1
ATOM 2292 C C . TRP A 1 286 ? 10.333 8.991 -16.590 1.00 56.88 286 TRP A C 1
ATOM 2294 O O . TRP A 1 286 ? 10.490 8.711 -15.404 1.00 56.88 286 TRP A O 1
ATOM 2304 N N . ILE A 1 287 ? 11.349 9.373 -17.368 1.00 58.75 287 ILE A N 1
ATOM 2305 C CA . ILE A 1 287 ? 12.742 9.335 -16.912 1.00 58.75 287 ILE A CA 1
ATOM 2306 C C . ILE A 1 287 ? 13.323 10.747 -16.927 1.00 58.75 287 ILE A C 1
ATOM 2308 O O . ILE A 1 287 ? 13.325 11.403 -17.966 1.00 58.75 287 ILE A O 1
ATOM 2312 N N . SER A 1 288 ? 13.815 11.193 -15.772 1.00 56.97 288 SER A N 1
ATOM 2313 C CA . SER A 1 288 ? 14.521 12.468 -15.594 1.00 56.97 288 SER A CA 1
ATOM 2314 C C . SER A 1 288 ? 15.958 12.450 -16.132 1.00 56.97 288 SER A C 1
ATOM 2316 O O . SER A 1 288 ? 16.564 13.513 -16.261 1.00 56.97 288 SER A O 1
ATOM 2318 N N . GLU A 1 289 ? 16.497 11.270 -16.454 1.00 59.56 289 GLU A N 1
ATOM 2319 C CA . GLU A 1 289 ? 17.816 11.064 -17.059 1.00 59.56 289 GLU A CA 1
ATOM 2320 C C . GLU A 1 289 ? 17.889 9.711 -17.788 1.00 59.56 289 GLU A C 1
ATOM 2322 O O . GLU A 1 289 ? 17.649 8.663 -17.193 1.00 59.56 289 GLU A O 1
ATOM 2327 N N . LEU A 1 290 ? 18.211 9.707 -19.086 1.00 64.94 290 LEU A N 1
ATOM 2328 C CA . LEU A 1 290 ? 18.396 8.462 -19.839 1.00 64.94 290 LEU A CA 1
ATOM 2329 C C . LEU A 1 290 ? 19.701 7.769 -19.428 1.00 64.94 290 LEU A C 1
ATOM 2331 O O . LEU A 1 290 ? 20.761 8.387 -19.449 1.00 64.94 290 LEU A O 1
ATOM 2335 N N . ASP A 1 291 ? 19.632 6.472 -19.125 1.00 64.56 291 ASP A N 1
ATOM 2336 C CA . ASP A 1 291 ? 20.830 5.674 -18.851 1.00 64.56 291 ASP A CA 1
ATOM 2337 C C . ASP A 1 291 ? 21.635 5.474 -20.146 1.00 64.56 291 ASP A C 1
ATOM 2339 O O . ASP A 1 291 ? 21.117 4.992 -21.159 1.00 64.56 291 ASP A O 1
ATOM 2343 N N . VAL A 1 292 ? 22.906 5.872 -20.098 1.00 62.91 292 VAL A N 1
ATOM 2344 C CA . VAL A 1 292 ? 23.849 5.860 -21.218 1.00 62.91 292 VAL A CA 1
ATOM 2345 C C . VAL A 1 292 ? 24.193 4.442 -21.663 1.00 62.91 292 VAL A C 1
ATOM 2347 O O . VAL A 1 292 ? 24.332 4.193 -22.859 1.00 62.91 292 VAL A O 1
ATOM 2350 N N . GLY A 1 293 ? 24.263 3.491 -20.725 1.00 61.03 293 GLY A N 1
ATOM 2351 C CA . GLY A 1 293 ? 24.679 2.107 -20.988 1.00 61.03 293 GLY A CA 1
ATOM 2352 C C . GLY A 1 293 ? 23.668 1.274 -21.783 1.00 61.03 293 GLY A C 1
ATOM 2353 O O . GLY A 1 293 ? 23.885 0.088 -22.024 1.00 61.03 293 GLY A O 1
ATOM 2354 N N . TRP A 1 294 ? 22.547 1.877 -22.169 1.00 69.12 294 TRP A N 1
ATOM 2355 C CA . TRP A 1 294 ? 21.387 1.183 -22.712 1.00 69.12 294 TRP A CA 1
ATOM 2356 C C . TRP A 1 294 ? 21.272 1.229 -24.216 1.00 69.12 294 TRP A C 1
ATOM 2358 O O . TRP A 1 294 ? 20.738 0.292 -24.804 1.00 69.12 294 TRP A O 1
ATOM 2368 N N . PHE A 1 295 ? 21.797 2.268 -24.856 1.00 76.81 295 PHE A N 1
ATOM 2369 C CA . PHE A 1 295 ? 22.048 2.191 -26.286 1.00 76.81 295 PHE A CA 1
ATOM 2370 C C . PHE A 1 295 ? 23.241 1.261 -26.482 1.00 76.81 295 PHE A C 1
ATOM 2372 O O . PHE A 1 295 ? 24.384 1.693 -26.480 1.00 76.81 295 PHE A O 1
ATOM 2379 N N . ASN A 1 296 ? 22.960 -0.035 -26.551 1.00 75.50 296 ASN A N 1
ATOM 2380 C CA . ASN A 1 296 ? 23.951 -1.106 -26.483 1.00 75.50 296 ASN A CA 1
ATOM 2381 C C . ASN A 1 296 ? 24.154 -1.804 -27.832 1.00 75.50 296 ASN A C 1
ATOM 2383 O O . ASN A 1 296 ? 25.199 -2.416 -28.059 1.00 75.50 296 ASN A O 1
ATOM 2387 N N . LYS A 1 297 ? 23.163 -1.715 -28.724 1.00 85.00 297 LYS A N 1
ATOM 2388 C CA . LYS A 1 297 ? 23.148 -2.392 -30.016 1.00 85.00 297 LYS A CA 1
ATOM 2389 C C . LYS A 1 297 ? 22.497 -1.526 -31.088 1.00 85.00 297 LYS A C 1
ATOM 2391 O O . LYS A 1 297 ? 21.491 -0.851 -30.858 1.00 85.00 297 LYS A O 1
ATOM 2396 N N . ILE A 1 298 ? 23.034 -1.630 -32.293 1.00 91.31 298 ILE A N 1
ATOM 2397 C CA . ILE A 1 298 ? 22.320 -1.300 -33.524 1.00 91.31 298 ILE A CA 1
ATOM 2398 C C . ILE A 1 298 ? 22.221 -2.548 -34.397 1.00 91.31 298 ILE A C 1
ATOM 2400 O O . ILE A 1 298 ? 23.043 -3.453 -34.278 1.00 91.31 298 ILE A O 1
ATOM 2404 N N . GLU A 1 299 ? 21.237 -2.597 -35.283 1.00 93.88 299 GLU A N 1
ATOM 2405 C CA . GLU A 1 299 ? 21.159 -3.628 -36.317 1.00 93.88 299 GLU A CA 1
ATOM 2406 C C . GLU A 1 299 ? 21.060 -2.976 -37.687 1.00 93.88 299 GLU A C 1
ATOM 2408 O O . GLU A 1 299 ? 20.315 -2.013 -37.862 1.00 93.88 299 GLU A O 1
ATOM 2413 N N . ILE A 1 300 ? 21.806 -3.499 -38.654 1.00 92.06 300 ILE A N 1
ATOM 2414 C CA . ILE A 1 300 ? 21.688 -3.111 -40.058 1.00 92.06 300 ILE A CA 1
ATOM 2415 C C . ILE A 1 300 ? 21.070 -4.289 -40.798 1.00 92.06 300 ILE A C 1
ATOM 2417 O O . ILE A 1 300 ? 21.621 -5.389 -40.779 1.00 92.06 300 ILE A O 1
ATOM 2421 N N . CYS A 1 301 ? 19.927 -4.059 -41.435 1.00 91.50 301 CYS A N 1
ATOM 2422 C CA . CYS A 1 301 ? 19.192 -5.074 -42.172 1.00 91.50 301 CYS A CA 1
ATOM 2423 C C . CYS A 1 301 ? 19.223 -4.803 -43.680 1.00 91.50 301 CYS A C 1
ATOM 2425 O O . CYS A 1 301 ? 18.956 -3.682 -44.119 1.00 91.50 301 CYS A O 1
ATOM 2427 N N . LEU A 1 302 ? 19.498 -5.849 -44.459 1.00 88.25 302 LEU A N 1
ATOM 2428 C CA . LEU A 1 302 ? 19.442 -5.883 -45.921 1.00 88.25 302 LEU A CA 1
ATOM 2429 C C . LEU A 1 302 ? 18.719 -7.159 -46.356 1.00 88.25 302 LEU A C 1
ATOM 2431 O O . LEU A 1 302 ? 19.088 -8.245 -45.917 1.00 88.25 302 LEU A O 1
ATOM 2435 N N . ASP A 1 303 ? 17.710 -7.044 -47.220 1.00 82.56 303 ASP A N 1
ATOM 2436 C CA . ASP A 1 303 ? 16.989 -8.193 -47.794 1.00 82.56 303 ASP A CA 1
ATOM 2437 C C . ASP A 1 303 ? 16.493 -9.217 -46.739 1.00 82.56 303 ASP A C 1
ATOM 2439 O O . ASP A 1 303 ? 16.451 -10.423 -46.977 1.00 82.56 303 ASP A O 1
ATOM 2443 N N . GLY A 1 304 ? 16.131 -8.740 -45.540 1.00 78.81 304 GLY A N 1
ATOM 2444 C CA . GLY A 1 304 ? 15.663 -9.570 -44.420 1.00 78.81 304 GLY A CA 1
ATOM 2445 C C . GLY A 1 304 ? 16.764 -10.224 -43.572 1.00 78.81 304 GLY A C 1
ATOM 2446 O O . GLY A 1 304 ? 16.446 -10.869 -42.574 1.00 78.81 304 GLY A O 1
ATOM 2447 N N . LEU A 1 305 ? 18.041 -10.039 -43.917 1.00 86.75 305 LEU A N 1
ATOM 2448 C CA . LEU A 1 305 ? 19.187 -10.424 -43.092 1.00 86.75 305 LEU A CA 1
ATOM 2449 C C . LEU A 1 305 ? 19.640 -9.227 -42.259 1.00 86.75 305 LEU A C 1
ATOM 2451 O O . LEU A 1 305 ? 19.917 -8.166 -42.811 1.00 86.75 305 LEU A O 1
ATOM 2455 N N . CYS A 1 306 ? 19.729 -9.402 -40.942 1.00 90.50 306 CYS A N 1
ATOM 2456 C CA . CYS A 1 306 ? 20.124 -8.353 -40.007 1.00 90.50 306 CYS A CA 1
ATOM 2457 C C . CYS A 1 306 ? 21.431 -8.720 -39.309 1.00 90.50 306 CYS A C 1
ATOM 2459 O O . CYS A 1 306 ? 21.556 -9.814 -38.756 1.00 90.50 306 CYS A O 1
ATOM 2461 N N . GLU A 1 307 ? 22.379 -7.789 -39.301 1.00 91.69 307 GLU A N 1
ATOM 2462 C CA . GLU A 1 307 ? 23.625 -7.906 -38.551 1.00 91.69 307 GLU A CA 1
ATOM 2463 C C . GLU A 1 307 ? 23.622 -6.926 -37.379 1.00 91.69 307 GLU A C 1
ATOM 2465 O O . GLU A 1 307 ? 23.280 -5.752 -37.532 1.00 91.69 307 GLU A O 1
ATOM 2470 N N . ALA A 1 308 ? 23.977 -7.430 -36.198 1.00 89.56 308 ALA A N 1
ATOM 2471 C CA . ALA A 1 308 ? 24.025 -6.668 -34.961 1.00 89.56 308 ALA A CA 1
ATOM 2472 C C . ALA A 1 308 ? 25.430 -6.121 -34.703 1.00 89.56 308 ALA A C 1
ATOM 2474 O O . ALA A 1 308 ? 26.410 -6.862 -34.756 1.00 89.56 308 ALA A O 1
ATOM 2475 N N . PHE A 1 309 ? 25.508 -4.849 -34.322 1.00 89.88 309 PHE A N 1
ATOM 2476 C CA . PHE A 1 309 ? 26.748 -4.184 -33.941 1.00 89.88 309 PHE A CA 1
ATOM 2477 C C . PHE A 1 309 ? 26.628 -3.626 -32.530 1.00 89.88 309 PHE A C 1
ATOM 2479 O O . PHE A 1 309 ? 25.636 -2.980 -32.181 1.00 89.88 309 PHE A O 1
ATOM 2486 N N . THR A 1 310 ? 27.657 -3.861 -31.723 1.00 85.38 310 THR A N 1
ATOM 2487 C CA . THR A 1 310 ? 27.749 -3.334 -30.362 1.00 85.38 310 THR A CA 1
ATOM 2488 C C . THR A 1 310 ? 27.971 -1.827 -30.394 1.00 85.38 310 THR A C 1
ATOM 2490 O O . THR A 1 310 ? 28.620 -1.293 -31.291 1.00 85.38 310 THR A O 1
ATOM 2493 N N . VAL A 1 311 ? 27.457 -1.123 -29.397 1.00 82.94 311 VAL A N 1
ATOM 2494 C CA . VAL A 1 311 ? 27.757 0.291 -29.171 1.00 82.94 311 VAL A CA 1
ATOM 2495 C C . VAL A 1 311 ? 28.901 0.400 -28.171 1.00 82.94 311 VAL A C 1
ATOM 2497 O O . VAL A 1 311 ? 28.827 -0.170 -27.086 1.00 82.94 311 VAL A O 1
ATOM 2500 N N . TYR A 1 312 ? 29.968 1.115 -28.534 1.00 83.88 312 TYR A N 1
ATOM 2501 C CA . TYR A 1 312 ? 31.138 1.265 -27.661 1.00 83.88 312 TYR A CA 1
ATOM 2502 C C . TYR A 1 312 ? 31.139 2.581 -26.881 1.00 83.88 312 TYR A C 1
ATOM 2504 O O . TYR A 1 312 ? 31.824 2.684 -25.866 1.00 83.88 312 TYR A O 1
ATOM 2512 N N . ASN A 1 313 ? 30.407 3.593 -27.352 1.00 84.12 313 ASN A N 1
ATOM 2513 C CA . ASN A 1 313 ? 30.260 4.861 -26.650 1.00 84.12 313 ASN A CA 1
ATOM 2514 C C . ASN A 1 313 ? 28.914 5.515 -26.973 1.00 84.12 313 ASN A C 1
ATOM 2516 O O . ASN A 1 313 ? 28.372 5.342 -28.068 1.00 84.12 313 ASN A O 1
ATOM 2520 N N . VAL A 1 314 ? 28.404 6.302 -26.029 1.00 83.44 314 VAL A N 1
ATOM 2521 C CA . VAL A 1 314 ? 27.178 7.084 -26.187 1.00 83.44 314 VAL A CA 1
ATOM 2522 C C . VAL A 1 314 ? 27.348 8.424 -25.483 1.00 83.44 314 VAL A C 1
ATOM 2524 O O . VAL A 1 314 ? 27.813 8.487 -24.349 1.00 83.44 314 VAL A O 1
ATOM 2527 N N . GLU A 1 315 ? 26.946 9.501 -26.144 1.00 88.19 315 GLU A N 1
ATOM 2528 C CA . GLU A 1 315 ? 26.972 10.856 -25.596 1.00 88.19 315 GLU A CA 1
ATOM 2529 C C . GLU A 1 315 ? 25.558 11.420 -25.495 1.00 88.19 315 GLU A C 1
ATOM 2531 O O . GLU A 1 315 ? 24.734 11.213 -26.389 1.00 88.19 315 GLU A O 1
ATOM 2536 N N . PHE A 1 316 ? 25.291 12.174 -24.426 1.00 83.50 316 PHE A N 1
ATOM 2537 C CA . PHE A 1 316 ? 23.993 12.790 -24.163 1.00 83.50 316 PHE A CA 1
ATOM 2538 C C . PHE A 1 316 ? 24.124 14.293 -23.977 1.00 83.50 316 PHE A C 1
ATOM 2540 O O . PHE A 1 316 ? 24.962 14.778 -23.221 1.00 83.50 316 PHE A O 1
ATOM 2547 N N . VAL A 1 317 ? 23.227 15.031 -24.624 1.00 86.56 317 VAL A N 1
ATOM 2548 C CA . VAL A 1 317 ? 23.029 16.460 -24.392 1.00 86.56 317 VAL A CA 1
ATOM 2549 C C . VAL A 1 317 ? 21.552 16.686 -24.108 1.00 86.56 317 VAL A C 1
ATOM 2551 O O . VAL A 1 317 ? 20.700 16.457 -24.970 1.00 86.56 317 VAL A O 1
ATOM 2554 N N . GLN A 1 318 ? 21.228 17.124 -22.892 1.00 83.56 318 GLN A N 1
ATOM 2555 C CA . GLN A 1 318 ? 19.851 17.445 -22.530 1.00 83.56 318 GLN A CA 1
ATOM 2556 C C . GLN A 1 318 ? 19.367 18.649 -23.350 1.00 83.56 318 GLN A C 1
ATOM 2558 O O . GLN A 1 318 ? 19.980 19.715 -23.333 1.00 83.56 318 GLN A O 1
ATOM 2563 N N . LYS A 1 319 ? 18.257 18.478 -24.076 1.00 84.50 319 LYS A N 1
ATOM 2564 C CA . LYS A 1 319 ? 17.618 19.545 -24.862 1.00 84.50 319 LYS A CA 1
ATOM 2565 C C . LYS A 1 319 ? 16.566 20.279 -24.031 1.00 84.50 319 LYS A C 1
ATOM 2567 O O . LYS A 1 319 ? 16.444 21.495 -24.129 1.00 84.50 319 LYS A O 1
ATOM 2572 N N . ASN A 1 320 ? 15.797 19.538 -23.231 1.00 81.88 320 ASN A N 1
ATOM 2573 C CA . ASN A 1 320 ? 14.842 20.050 -22.243 1.00 81.88 320 ASN A CA 1
ATOM 2574 C C . ASN A 1 320 ? 14.573 18.978 -21.162 1.00 81.88 320 ASN A C 1
ATOM 2576 O O . ASN A 1 320 ? 15.215 17.929 -21.158 1.00 81.88 320 ASN A O 1
ATOM 2580 N N . SER A 1 321 ? 13.619 19.216 -20.258 1.00 72.00 321 SER A N 1
ATOM 2581 C CA . SER A 1 321 ? 13.317 18.325 -19.124 1.00 72.00 321 SER A CA 1
ATOM 2582 C C . SER A 1 321 ? 12.902 16.895 -19.495 1.00 72.00 321 SER A C 1
ATOM 2584 O O . SER A 1 321 ? 12.953 16.031 -18.629 1.00 72.00 321 SER A O 1
ATOM 2586 N N . GLN A 1 322 ? 12.486 16.634 -20.738 1.00 73.44 322 GLN A N 1
ATOM 2587 C CA . GLN A 1 322 ? 11.984 15.323 -21.183 1.00 73.44 322 GLN A CA 1
ATOM 2588 C C . GLN A 1 322 ? 12.618 14.838 -22.498 1.00 73.44 322 GLN A C 1
ATOM 2590 O O . GLN A 1 322 ? 12.264 13.772 -23.001 1.00 73.44 322 GLN A O 1
ATOM 2595 N N . THR A 1 323 ? 13.530 15.622 -23.083 1.00 81.69 323 THR A N 1
ATOM 2596 C CA . THR A 1 323 ? 14.106 15.375 -24.412 1.00 81.69 323 THR A CA 1
ATOM 2597 C C . THR A 1 323 ? 15.625 15.488 -24.381 1.00 81.69 323 THR A C 1
ATOM 2599 O O . THR A 1 323 ? 16.177 16.477 -23.887 1.00 81.69 323 THR A O 1
ATOM 2602 N N . TYR A 1 324 ? 16.295 14.519 -24.998 1.00 85.19 324 TYR A N 1
ATOM 2603 C CA . TYR A 1 324 ? 17.748 14.417 -25.087 1.00 85.19 324 TYR A CA 1
ATOM 2604 C C . TYR A 1 324 ? 18.180 14.280 -26.542 1.00 85.19 324 TYR A C 1
ATOM 2606 O O . TYR A 1 324 ? 17.518 13.627 -27.348 1.00 85.19 324 TYR A O 1
ATOM 2614 N N . ILE A 1 325 ? 19.321 14.875 -26.865 1.00 90.56 325 ILE A N 1
ATOM 2615 C CA . ILE A 1 325 ? 20.072 14.554 -28.071 1.00 90.56 325 ILE A CA 1
ATOM 2616 C C . ILE A 1 325 ? 21.089 13.487 -27.691 1.00 90.56 325 ILE A C 1
ATOM 2618 O O . ILE A 1 325 ? 21.917 13.715 -26.810 1.00 90.56 325 ILE A O 1
ATOM 2622 N N . VAL A 1 326 ? 21.008 12.339 -28.351 1.00 89.44 326 VAL A N 1
ATOM 2623 C CA . VAL A 1 326 ? 21.876 11.188 -28.111 1.00 89.44 326 VAL A CA 1
ATOM 2624 C C . VAL A 1 326 ? 22.736 10.960 -29.345 1.00 89.44 326 VAL A C 1
ATOM 2626 O O . VAL A 1 326 ? 22.215 10.933 -30.462 1.00 89.44 326 VAL A O 1
ATOM 2629 N N . THR A 1 327 ? 24.038 10.787 -29.149 1.00 92.75 327 THR A N 1
ATOM 2630 C CA . THR A 1 327 ? 24.968 10.369 -30.202 1.00 92.75 327 THR A CA 1
ATOM 2631 C C . THR A 1 327 ? 25.499 8.986 -29.855 1.00 92.75 327 THR A C 1
ATOM 2633 O O . THR A 1 327 ? 26.116 8.805 -28.811 1.00 92.75 327 THR A O 1
ATOM 2636 N N . ILE A 1 328 ? 25.243 8.010 -30.719 1.00 91.62 328 ILE A N 1
ATOM 2637 C CA . ILE A 1 328 ? 25.648 6.611 -30.563 1.00 91.62 328 ILE A CA 1
ATOM 2638 C C . ILE A 1 328 ? 26.852 6.345 -31.452 1.00 91.62 328 ILE A C 1
ATOM 2640 O O . ILE A 1 328 ? 26.810 6.662 -32.641 1.00 91.62 328 ILE A O 1
ATOM 2644 N N . TYR A 1 329 ? 27.870 5.692 -30.899 1.00 90.12 329 TYR A N 1
ATOM 2645 C CA . TYR A 1 329 ? 29.058 5.268 -31.629 1.00 90.12 329 TYR A CA 1
ATOM 2646 C C . TYR A 1 329 ? 29.123 3.730 -31.693 1.00 90.12 329 TYR A C 1
ATOM 2648 O O . TYR A 1 329 ? 29.444 3.078 -30.690 1.00 90.12 329 TYR A O 1
ATOM 2656 N N . PRO A 1 330 ? 28.771 3.120 -32.841 1.00 90.19 330 PRO A N 1
ATOM 2657 C CA . PRO A 1 330 ? 28.783 1.671 -33.009 1.00 90.19 330 PRO A CA 1
ATOM 2658 C C . PRO A 1 330 ? 30.175 1.133 -33.372 1.00 90.19 330 PRO A C 1
ATOM 2660 O O . PRO A 1 330 ? 30.965 1.791 -34.045 1.00 90.19 330 PRO A O 1
ATOM 2663 N N . SER A 1 331 ? 30.490 -0.092 -32.955 1.00 86.00 331 SER A N 1
ATOM 2664 C CA . SER A 1 331 ? 31.766 -0.745 -33.250 1.00 86.00 331 SER A CA 1
ATOM 2665 C C . SER A 1 331 ? 31.720 -1.446 -34.609 1.00 86.00 331 SER A C 1
ATOM 2667 O O . SER A 1 331 ? 31.052 -2.470 -34.748 1.00 86.00 331 SER A O 1
ATOM 2669 N N . GLY A 1 332 ? 32.462 -0.932 -35.594 1.00 84.69 332 GLY A N 1
ATOM 2670 C CA . GLY A 1 332 ? 32.697 -1.630 -36.865 1.00 84.69 332 GLY A CA 1
ATOM 2671 C C . GLY A 1 332 ? 31.443 -1.841 -37.718 1.00 84.69 332 GLY A C 1
ATOM 2672 O O . GLY A 1 332 ? 31.374 -2.818 -38.456 1.00 84.69 332 GLY A O 1
ATOM 2673 N N . ALA A 1 333 ? 30.462 -0.942 -37.611 1.00 89.44 333 ALA A N 1
ATOM 2674 C CA . ALA A 1 333 ? 29.199 -1.009 -38.340 1.00 89.44 333 ALA A CA 1
ATOM 2675 C C . ALA A 1 333 ? 29.393 -0.740 -39.838 1.00 89.44 333 ALA A C 1
ATOM 2677 O O . ALA A 1 333 ? 29.409 0.413 -40.279 1.00 89.44 333 ALA A O 1
ATOM 2678 N N . LEU A 1 334 ? 29.572 -1.815 -40.606 1.00 89.31 334 LEU A N 1
ATOM 2679 C CA . LEU A 1 334 ? 29.917 -1.791 -42.025 1.00 89.31 334 LEU A CA 1
ATOM 2680 C C . LEU A 1 334 ? 28.802 -2.396 -42.877 1.00 89.31 334 LEU A C 1
ATOM 2682 O O . LEU A 1 334 ? 28.224 -3.415 -42.512 1.00 89.31 334 LEU A O 1
ATOM 2686 N N . TYR A 1 335 ? 28.542 -1.805 -44.043 1.00 88.38 335 TYR A N 1
ATOM 2687 C CA . TYR A 1 335 ? 27.632 -2.378 -45.034 1.00 88.38 335 TYR A CA 1
ATOM 2688 C C . TYR A 1 335 ? 28.098 -2.134 -46.481 1.00 88.38 335 TYR A C 1
ATOM 2690 O O . TYR A 1 335 ? 28.771 -1.130 -46.739 1.00 88.38 335 TYR A O 1
ATOM 2698 N N . PRO A 1 336 ? 27.789 -3.038 -47.433 1.00 87.62 336 PRO A N 1
ATOM 2699 C CA . PRO A 1 336 ? 28.234 -2.899 -48.821 1.00 87.62 336 PRO A CA 1
ATOM 2700 C C . PRO A 1 336 ? 27.718 -1.609 -49.473 1.00 87.62 336 PRO A C 1
ATOM 2702 O O . PRO A 1 336 ? 26.534 -1.288 -49.374 1.00 87.62 336 PRO A O 1
ATOM 2705 N N . ALA A 1 337 ? 28.593 -0.857 -50.148 1.00 85.75 337 ALA A N 1
ATOM 2706 C CA . ALA A 1 337 ? 28.221 0.429 -50.750 1.00 85.75 337 ALA A CA 1
ATOM 2707 C C . ALA A 1 337 ? 27.483 0.312 -52.095 1.00 85.75 337 ALA A C 1
ATOM 2709 O O . ALA A 1 337 ? 26.967 1.305 -52.597 1.00 85.75 337 ALA A O 1
ATOM 2710 N N . ASP A 1 338 ? 27.457 -0.882 -52.681 1.00 80.56 338 ASP A N 1
ATOM 2711 C CA . ASP A 1 338 ? 26.849 -1.215 -53.972 1.00 80.56 338 ASP A CA 1
ATOM 2712 C C . ASP A 1 338 ? 25.372 -1.632 -53.872 1.00 80.56 338 ASP A C 1
ATOM 2714 O O . ASP A 1 338 ? 24.748 -1.951 -54.883 1.00 80.56 338 ASP A O 1
ATOM 2718 N N . LYS A 1 339 ? 24.805 -1.642 -52.662 1.00 79.31 339 LYS A N 1
ATOM 2719 C CA . LYS A 1 339 ? 23.423 -2.047 -52.393 1.00 79.31 339 LYS A CA 1
ATOM 2720 C C . LYS A 1 339 ? 22.498 -0.837 -52.268 1.00 79.31 339 LYS A C 1
ATOM 2722 O O . LYS A 1 339 ? 22.803 0.121 -51.560 1.00 79.31 339 LYS A O 1
ATOM 2727 N N . GLU A 1 340 ? 21.348 -0.918 -52.934 1.00 69.25 340 GLU A N 1
ATOM 2728 C CA . GLU A 1 340 ? 20.303 0.109 -52.930 1.00 69.25 340 GLU A CA 1
ATOM 2729 C C . GLU A 1 340 ? 19.435 -0.008 -51.664 1.00 69.25 340 GLU A C 1
ATOM 2731 O O . GLU A 1 340 ? 18.312 -0.499 -51.702 1.00 69.25 340 GLU A O 1
ATOM 2736 N N . GLY A 1 341 ? 19.972 0.430 -50.525 1.00 76.94 341 GLY A N 1
ATOM 2737 C CA . GLY A 1 341 ? 19.188 0.653 -49.309 1.00 76.94 341 GLY A CA 1
ATOM 2738 C C . GLY A 1 341 ? 19.399 -0.365 -48.187 1.00 76.94 341 GLY A C 1
ATOM 2739 O O . GLY A 1 341 ? 19.376 -1.575 -48.393 1.00 76.94 341 GLY A O 1
ATOM 2740 N N . PHE A 1 342 ? 19.560 0.147 -46.967 1.00 87.75 342 PHE A N 1
ATOM 2741 C CA . PHE A 1 342 ? 19.647 -0.639 -45.732 1.00 87.75 342 PHE A CA 1
ATOM 2742 C C . PHE A 1 342 ? 18.709 -0.060 -44.686 1.00 87.75 342 PHE A C 1
ATOM 2744 O O . PHE A 1 342 ? 18.545 1.153 -44.617 1.00 87.75 342 PHE A O 1
ATOM 2751 N N . THR A 1 343 ? 18.144 -0.882 -43.807 1.00 91.38 343 THR A N 1
ATOM 2752 C CA . THR A 1 343 ? 17.427 -0.365 -42.636 1.00 91.38 343 THR A CA 1
ATOM 2753 C C . THR A 1 343 ? 18.323 -0.434 -41.409 1.00 91.38 343 THR A C 1
ATOM 2755 O O . THR A 1 343 ? 18.768 -1.508 -41.018 1.00 91.38 343 THR A O 1
ATOM 2758 N N . LEU A 1 344 ? 18.569 0.712 -40.782 1.00 92.00 344 LEU A N 1
ATOM 2759 C CA . LEU A 1 344 ? 19.237 0.810 -39.492 1.00 92.00 344 LEU A CA 1
ATOM 2760 C C . LEU A 1 344 ? 18.189 0.800 -38.378 1.00 92.00 344 LEU A C 1
ATOM 2762 O O . LEU A 1 344 ? 17.329 1.680 -38.318 1.00 92.00 344 LEU A O 1
ATOM 2766 N N . HIS A 1 345 ? 18.299 -0.153 -37.463 1.00 92.25 345 HIS A N 1
ATOM 2767 C CA . HIS A 1 345 ? 17.535 -0.223 -36.226 1.00 92.25 345 HIS A CA 1
ATOM 2768 C C . HIS A 1 345 ? 18.415 0.165 -35.040 1.00 92.25 345 HIS A C 1
ATOM 2770 O O . HIS A 1 345 ? 19.543 -0.306 -34.908 1.00 92.25 345 HIS A O 1
ATOM 2776 N N . VAL A 1 346 ? 17.888 1.006 -34.153 1.00 87.06 346 VAL A N 1
ATOM 2777 C CA . VAL A 1 346 ? 18.561 1.399 -32.909 1.00 87.06 346 VAL A CA 1
ATOM 2778 C C . VAL A 1 346 ? 17.830 0.770 -31.737 1.00 87.06 346 VAL A C 1
ATOM 2780 O O . VAL A 1 346 ? 16.598 0.843 -31.675 1.00 87.06 346 VAL A O 1
ATOM 2783 N N . TYR A 1 347 ? 18.586 0.185 -30.810 1.00 80.31 347 TYR A N 1
ATOM 2784 C CA . TYR A 1 347 ? 18.048 -0.459 -29.620 1.00 80.31 347 TYR A CA 1
ATOM 2785 C C . TYR A 1 347 ? 18.390 0.311 -28.342 1.00 80.31 347 TYR A C 1
ATOM 2787 O O . TYR A 1 347 ? 19.447 0.931 -28.238 1.00 80.31 347 TYR A O 1
ATOM 2795 N N . TYR A 1 348 ? 17.472 0.253 -27.377 1.00 74.88 348 TYR A N 1
ATOM 2796 C CA . TYR A 1 348 ? 17.648 0.673 -25.990 1.00 74.88 348 TYR A CA 1
ATOM 2797 C C . TYR A 1 348 ? 17.378 -0.548 -25.096 1.00 74.88 348 TYR A C 1
ATOM 2799 O O . TYR A 1 348 ? 16.226 -0.920 -24.851 1.00 74.88 348 TYR A O 1
ATOM 2807 N N . GLY A 1 349 ? 18.438 -1.240 -24.680 1.00 70.88 349 GLY A N 1
ATOM 2808 C CA . GLY A 1 349 ? 18.365 -2.596 -24.143 1.00 70.88 349 GLY A CA 1
ATOM 2809 C C . GLY A 1 349 ? 17.843 -3.570 -25.200 1.00 70.88 349 GLY A C 1
ATOM 2810 O O . GLY A 1 349 ? 18.417 -3.690 -26.276 1.00 70.88 349 GLY A O 1
ATOM 2811 N N . GLU A 1 350 ? 16.727 -4.240 -24.915 1.00 69.69 350 GLU A N 1
ATOM 2812 C CA . GLU A 1 350 ? 16.062 -5.148 -25.868 1.00 69.69 350 GLU A CA 1
ATOM 2813 C C . GLU A 1 350 ? 15.008 -4.440 -26.742 1.00 69.69 350 GLU A C 1
ATOM 2815 O O . GLU A 1 350 ? 14.459 -5.027 -27.674 1.00 69.69 350 GLU A O 1
ATOM 2820 N N . LEU A 1 351 ? 14.692 -3.172 -26.457 1.00 69.50 351 LEU A N 1
ATOM 2821 C CA . LEU A 1 351 ? 13.646 -2.440 -27.164 1.00 69.50 351 LEU A CA 1
ATOM 2822 C C . LEU A 1 351 ? 14.201 -1.797 -28.436 1.00 69.50 351 LEU A C 1
ATOM 2824 O O . LEU A 1 351 ? 15.098 -0.961 -28.365 1.00 69.50 351 LEU A O 1
ATOM 2828 N N . LYS A 1 352 ? 13.611 -2.105 -29.594 1.00 81.19 352 LYS A N 1
ATOM 2829 C CA . LYS A 1 352 ? 13.856 -1.346 -30.827 1.00 81.19 352 LYS A CA 1
ATOM 2830 C C . LYS A 1 352 ? 13.181 0.024 -30.727 1.00 81.19 352 LYS A C 1
ATOM 2832 O O . LYS A 1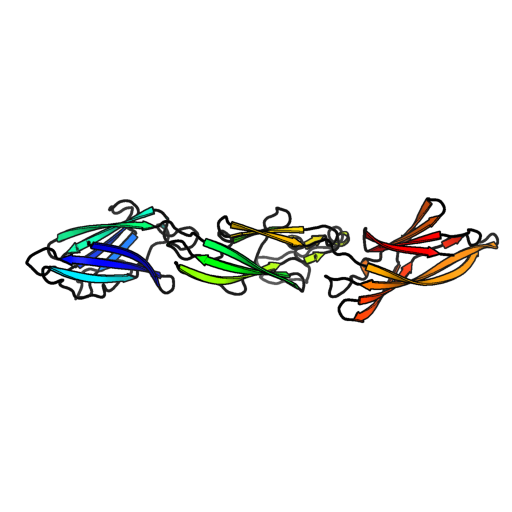 352 ? 11.958 0.108 -30.806 1.00 81.19 352 LYS A O 1
ATOM 2837 N N . VAL A 1 353 ? 13.970 1.085 -30.569 1.00 80.19 353 VAL A N 1
ATOM 2838 C CA . VAL A 1 353 ? 13.476 2.453 -30.316 1.00 80.19 353 VAL A CA 1
ATOM 2839 C C . VAL A 1 353 ? 13.453 3.345 -31.553 1.00 80.19 353 VAL A C 1
ATOM 2841 O O . VAL A 1 353 ? 12.691 4.307 -31.593 1.00 80.19 353 VAL A O 1
ATOM 2844 N N . ALA A 1 354 ? 14.251 3.039 -32.579 1.00 85.50 354 ALA A N 1
ATOM 2845 C CA . ALA A 1 354 ? 14.216 3.763 -33.848 1.00 85.50 354 ALA A CA 1
ATOM 2846 C C . ALA A 1 354 ? 14.483 2.843 -35.040 1.00 85.50 354 ALA A C 1
ATOM 2848 O O . ALA A 1 354 ? 15.082 1.773 -34.914 1.00 85.50 354 ALA A O 1
ATOM 2849 N N . SER A 1 355 ? 14.020 3.257 -36.216 1.00 89.81 355 SER A N 1
ATOM 2850 C CA . SER A 1 355 ? 14.306 2.603 -37.493 1.00 89.81 355 SER A CA 1
ATOM 2851 C C . SER A 1 355 ? 14.393 3.657 -38.591 1.00 89.81 355 SER A C 1
ATOM 2853 O O . SER A 1 355 ? 13.523 4.522 -38.664 1.00 89.81 355 SER A O 1
ATOM 2855 N N . VAL A 1 356 ? 15.438 3.610 -39.414 1.00 90.75 356 VAL A N 1
ATOM 2856 C CA . VAL A 1 356 ? 15.637 4.545 -40.529 1.00 90.75 356 VAL A CA 1
ATOM 2857 C C . VAL A 1 356 ? 16.200 3.812 -41.740 1.00 90.75 356 VAL A C 1
ATOM 2859 O O . VAL A 1 356 ? 17.080 2.965 -41.600 1.00 90.75 356 VAL A O 1
ATOM 2862 N N . GLU A 1 357 ? 15.692 4.128 -42.925 1.00 88.69 357 GLU A N 1
ATOM 2863 C CA . GLU A 1 357 ? 16.274 3.660 -44.182 1.00 88.69 357 GLU A CA 1
ATOM 2864 C C . GLU A 1 357 ? 17.485 4.527 -44.546 1.00 88.69 357 GLU A C 1
ATOM 2866 O O . GLU A 1 357 ? 17.428 5.757 -44.525 1.00 88.69 357 GLU A O 1
ATOM 2871 N N . LEU A 1 358 ? 18.600 3.871 -44.846 1.00 82.50 358 LEU A N 1
ATOM 2872 C CA . LEU A 1 358 ? 19.850 4.460 -45.292 1.00 82.50 358 LEU A CA 1
ATOM 2873 C C . LEU A 1 358 ? 19.959 4.255 -46.800 1.00 82.50 358 LEU A C 1
ATOM 2875 O O . LEU A 1 358 ? 20.085 3.118 -47.251 1.00 82.50 358 LEU A O 1
ATOM 2879 N N . SER A 1 359 ? 19.936 5.355 -47.551 1.00 70.69 359 SER A N 1
ATOM 2880 C CA . SER A 1 359 ? 20.229 5.403 -48.990 1.00 70.69 359 SER A CA 1
ATOM 2881 C C . SER A 1 359 ? 21.687 5.735 -49.276 1.00 70.69 359 SER A C 1
ATOM 2883 O O . SER A 1 359 ? 22.271 6.553 -48.512 1.00 70.69 359 SER A O 1
#

pLDDT: mean 78.58, std 16.01, range [26.81, 95.12]

Radius of gyration: 34.98 Å; chains: 1; bounding box: 78×34×105 Å